Protein AF-0000000074742236 (afdb_homodimer)

pLDDT: mean 86.25, std 14.4, range [34.41, 98.0]

Foldseek 3Di:
DLQVVLVVCVQLVQADDSPDPVSVVPRDPCSQVCQFQLNLCCVVPVDVDSVVSLVCLLVQQKDFAPDTGNDRRDGATPVRSVRIDTDPPRPVSVVSVVVVVVVVVCVVVVD/DLQVVLVVCVQLVQADDSPDPVSVVPRDPCSQVCQFQLNLCCVVPVDVDSVVSLVCLLVQQKDFAPDTGNDRRDGATPVRSVRIDTDPPRPVSVVVVVVVVVVVVCVVVVD

Radius of gyration: 20.75 Å; Cα contacts (8 Å, |Δi|>4): 297; chains: 2; bounding box: 46×74×39 Å

Nearest PDB structures (foldseek):
  7mqa-assembly1_LZ  TM=8.721E-01  e=4.510E-12  Homo sapiens
  7mq9-assembly1_LZ  TM=8.484E-01  e=2.442E-11  Homo sapiens
  5wxm-assembly1_A  TM=9.320E-01  e=7.157E-10  Saccharomyces cerevisiae S288C
  7zag-assembly1_D  TM=8.770E-01  e=5.097E-07  Pyrococcus abyssi GE5
  6zce-assembly1_K  TM=7.317E-01  e=2.148E-06  Saccharomyces cerevisiae S288C

Secondary structure (DSSP, 8-state):
-HHHHHHHHHHTTS-S-TT-HHHHHT--THHHHHTBHHHHHHHTTS-SSHHHHHHHHHTT-EEETTEEE--TTPBPPHHHHTTEEEPTT-HHHHHHHHHHHHHHHHHHHH-/-HHHHHHHHHHTTS-S-TT-HHHHHT--THHHHHTBHHHHHHHTTS-SSHHHHHHHHHTT-EEETTEEE--TTPBPPHHHHTTEEEPTT-HHHHHHHHHHHHHHHHHHHH-

Structure (mmCIF, N/CA/C/O backbone):
data_AF-0000000074742236-model_v1
#
loop_
_entity.id
_entity.type
_entity.pdbx_description
1 polymer 'RNA-binding S4 domain-containing protein'
#
loop_
_atom_site.group_PDB
_atom_site.id
_atom_site.type_symbol
_atom_site.label_atom_id
_atom_site.label_alt_id
_atom_site.label_comp_id
_atom_site.label_asym_id
_atom_site.label_entity_id
_atom_site.label_seq_id
_atom_site.pdbx_PDB_ins_code
_atom_site.Cartn_x
_atom_site.Cartn_y
_atom_site.Cartn_z
_atom_site.occupancy
_atom_site.B_iso_or_equiv
_atom_site.auth_seq_id
_atom_site.auth_comp_id
_atom_site.auth_asym_id
_atom_site.auth_atom_id
_atom_site.pdbx_PDB_model_num
ATOM 1 N N . MET A 1 1 ? -24.188 -0.451 10.078 1 71.75 1 MET A N 1
ATOM 2 C CA . MET A 1 1 ? -23.016 -1.297 9.852 1 71.75 1 MET A CA 1
ATOM 3 C C . MET A 1 1 ? -22.234 -0.826 8.633 1 71.75 1 MET A C 1
ATOM 5 O O . MET A 1 1 ? -21.031 -0.611 8.711 1 71.75 1 MET A O 1
ATOM 9 N N . THR A 1 2 ? -23.047 -0.432 7.59 1 77.31 2 THR A N 1
ATOM 10 C CA . THR A 1 2 ? -22.438 0.122 6.383 1 77.31 2 THR A CA 1
ATOM 11 C C . THR A 1 2 ? -21.734 1.438 6.691 1 77.31 2 THR A C 1
ATOM 13 O O . THR A 1 2 ? -20.641 1.697 6.176 1 77.31 2 THR A O 1
ATOM 16 N N . GLU A 1 3 ? -22.297 2.086 7.652 1 83.25 3 GLU A N 1
ATOM 17 C CA . GLU A 1 3 ? -21.734 3.379 8.023 1 83.25 3 GLU A CA 1
ATOM 18 C C . GLU A 1 3 ? -20.375 3.209 8.695 1 83.25 3 GLU A C 1
ATOM 20 O O . GLU A 1 3 ? -19.469 4.016 8.484 1 83.25 3 GLU A O 1
ATOM 25 N N . VAL A 1 4 ? -20.297 2.217 9.453 1 82.12 4 VAL A N 1
ATOM 26 C CA . VAL A 1 4 ? -19.062 1.962 10.172 1 82.12 4 VAL A CA 1
ATOM 27 C C . VAL A 1 4 ? -17.953 1.612 9.188 1 82.12 4 VAL A C 1
ATOM 29 O O . VAL A 1 4 ? -16.812 2.076 9.328 1 82.12 4 VAL A O 1
ATOM 32 N N . LEU A 1 5 ? -18.375 0.935 8.234 1 82.88 5 LEU A N 1
ATOM 33 C CA . LEU A 1 5 ? -17.406 0.549 7.203 1 82.88 5 LEU A CA 1
ATOM 34 C C . LEU A 1 5 ? -16.969 1.761 6.391 1 82.88 5 LEU A C 1
ATOM 36 O O . LEU A 1 5 ? -15.781 1.927 6.113 1 82.88 5 LEU A O 1
ATOM 40 N N . LEU A 1 6 ? -17.891 2.516 6.117 1 86.19 6 LEU A N 1
ATOM 41 C CA . LEU A 1 6 ? -17.594 3.727 5.359 1 86.19 6 LEU A CA 1
ATOM 42 C C . LEU A 1 6 ? -16.688 4.66 6.164 1 86.19 6 LEU A C 1
ATOM 44 O O . LEU A 1 6 ? -15.773 5.277 5.609 1 86.19 6 LEU A O 1
ATOM 48 N N . ASP A 1 7 ? -16.938 4.711 7.406 1 89.12 7 ASP A N 1
ATOM 49 C CA . ASP A 1 7 ? -16.109 5.527 8.289 1 89.12 7 ASP A CA 1
ATOM 50 C C . ASP A 1 7 ? -14.672 5.012 8.312 1 89.12 7 ASP A C 1
ATOM 52 O O . ASP A 1 7 ? -13.727 5.801 8.32 1 89.12 7 ASP A O 1
ATOM 56 N N . LYS A 1 8 ? -14.625 3.785 8.32 1 89.38 8 LYS A N 1
ATOM 57 C CA . LYS A 1 8 ? -13.297 3.178 8.336 1 89.38 8 LYS A CA 1
ATOM 58 C C . LYS A 1 8 ? -12.539 3.475 7.043 1 89.38 8 LYS A C 1
ATOM 60 O O . LYS A 1 8 ? -11.375 3.875 7.074 1 89.38 8 LYS A O 1
ATOM 65 N N . LEU A 1 9 ? -13.195 3.312 5.949 1 90.12 9 LEU A N 1
ATOM 66 C CA . LEU A 1 9 ? -12.57 3.578 4.656 1 90.12 9 LEU A CA 1
ATOM 67 C C . LEU A 1 9 ? -12.188 5.047 4.527 1 90.12 9 LEU A C 1
ATOM 69 O O . LEU A 1 9 ? -11.141 5.375 3.967 1 90.12 9 LEU A O 1
ATOM 73 N N . TYR A 1 10 ? -13.023 5.824 5.07 1 92.94 10 TYR A N 1
ATOM 74 C CA . TYR A 1 10 ? -12.719 7.25 5.086 1 92.94 10 TYR A CA 1
ATOM 75 C C . TYR A 1 10 ? -11.484 7.539 5.934 1 92.94 10 TYR A C 1
ATOM 77 O O . TYR A 1 10 ? -10.602 8.289 5.516 1 92.94 10 TYR A O 1
ATOM 85 N N . SER A 1 11 ? -11.398 6.941 7.043 1 93.56 11 SER A N 1
ATOM 86 C CA . SER A 1 11 ? -10.266 7.148 7.945 1 93.56 11 SER A CA 1
ATOM 87 C C . SER A 1 11 ? -8.961 6.668 7.316 1 93.56 11 SER A C 1
ATOM 89 O O . SER A 1 11 ? -7.906 7.266 7.531 1 93.56 11 SER A O 1
ATOM 91 N N . LEU A 1 12 ? -9.109 5.688 6.5 1 93.75 12 LEU A N 1
ATOM 92 C CA . LEU A 1 12 ? -7.945 5.125 5.828 1 93.75 12 LEU A CA 1
ATOM 93 C C . LEU A 1 12 ? -7.559 5.965 4.617 1 93.75 12 LEU A C 1
ATOM 95 O O . LEU A 1 12 ? -6.492 5.758 4.027 1 93.75 12 LEU A O 1
ATOM 99 N N . GLY A 1 13 ? -8.453 6.879 4.27 1 93.25 13 GLY A N 1
ATOM 100 C CA . GLY A 1 13 ? -8.164 7.777 3.164 1 93.25 13 GLY A CA 1
ATOM 101 C C . GLY A 1 13 ? -8.484 7.18 1.808 1 93.25 13 GLY A C 1
ATOM 102 O O . GLY A 1 13 ? -7.973 7.637 0.784 1 93.25 13 GLY A O 1
ATOM 103 N N . LEU A 1 14 ? -9.289 6.195 1.776 1 92.06 14 LEU A N 1
ATOM 104 C CA . LEU A 1 14 ? -9.531 5.457 0.542 1 92.06 14 LEU A CA 1
ATOM 105 C C . LEU A 1 14 ? -10.75 6.016 -0.193 1 92.06 14 LEU A C 1
ATOM 107 O O . LEU A 1 14 ? -10.922 5.766 -1.388 1 92.06 14 LEU A O 1
ATOM 111 N N . ILE A 1 15 ? -11.555 6.648 0.572 1 90.88 15 ILE A N 1
ATOM 112 C CA . ILE A 1 15 ? -12.695 7.305 -0.058 1 90.88 15 ILE A CA 1
ATOM 113 C C . ILE A 1 15 ? -12.758 8.766 0.384 1 90.88 15 ILE A C 1
ATOM 115 O O . ILE A 1 15 ? -12.219 9.125 1.433 1 90.88 15 ILE A O 1
ATOM 119 N N . ARG A 1 16 ? -13.367 9.562 -0.396 1 89.44 16 ARG A N 1
ATOM 120 C CA . ARG A 1 16 ? -13.352 11 -0.157 1 89.44 16 ARG A CA 1
ATOM 121 C C . ARG A 1 16 ? -14.555 11.43 0.685 1 89.44 16 ARG A C 1
ATOM 123 O O . ARG A 1 16 ? -14.508 12.453 1.371 1 89.44 16 ARG A O 1
ATOM 130 N N . ASP A 1 17 ? -15.594 10.617 0.488 1 87.44 17 ASP A N 1
ATOM 131 C CA . ASP A 1 17 ? -16.812 10.977 1.217 1 87.44 17 ASP A CA 1
ATOM 132 C C . ASP A 1 17 ? -17.453 9.742 1.83 1 87.44 17 ASP A C 1
ATOM 134 O O . ASP A 1 17 ? -17.516 8.688 1.195 1 87.44 17 ASP A O 1
ATOM 138 N N . LYS A 1 18 ? -18.016 9.93 2.963 1 82.88 18 LYS A N 1
ATOM 139 C CA . LYS A 1 18 ? -18.578 8.82 3.723 1 82.88 18 LYS A CA 1
ATOM 140 C C . LYS A 1 18 ? -19.984 8.469 3.217 1 82.88 18 LYS A C 1
ATOM 142 O O . LYS A 1 18 ? -20.578 7.484 3.654 1 82.88 18 LYS A O 1
ATOM 147 N N . GLN A 1 19 ? -20.453 9.211 2.334 1 78.75 19 GLN A N 1
ATOM 148 C CA . GLN A 1 19 ? -21.859 9.039 1.958 1 78.75 19 GLN A CA 1
ATOM 149 C C . GLN A 1 19 ? -21.984 8.25 0.656 1 78.75 19 GLN A C 1
ATOM 151 O O . GLN A 1 19 ? -23.047 7.719 0.345 1 78.75 19 GLN A O 1
ATOM 156 N N . SER A 1 20 ? -20.922 8.062 0.028 1 76.19 20 SER A N 1
ATOM 157 C CA . SER A 1 20 ? -21.047 7.434 -1.283 1 76.19 20 SER A CA 1
ATOM 158 C C . SER A 1 20 ? -20.562 5.992 -1.261 1 76.19 20 SER A C 1
ATOM 160 O O . SER A 1 20 ? -19.359 5.742 -1.189 1 76.19 20 SER A O 1
ATOM 162 N N . LEU A 1 21 ? -21.5 5.133 -1.282 1 77.94 21 LEU A N 1
ATOM 163 C CA . LEU A 1 21 ? -21.188 3.715 -1.401 1 77.94 21 LEU A CA 1
ATOM 164 C C . LEU A 1 21 ? -20.516 3.418 -2.74 1 77.94 21 LEU A C 1
ATOM 166 O O . LEU A 1 21 ? -19.672 2.52 -2.836 1 77.94 21 LEU A O 1
ATOM 170 N N . GLU A 1 22 ? -20.953 4.258 -3.684 1 81.69 22 GLU A N 1
ATOM 171 C CA . GLU A 1 22 ? -20.375 4.094 -5.02 1 81.69 22 GLU A CA 1
ATO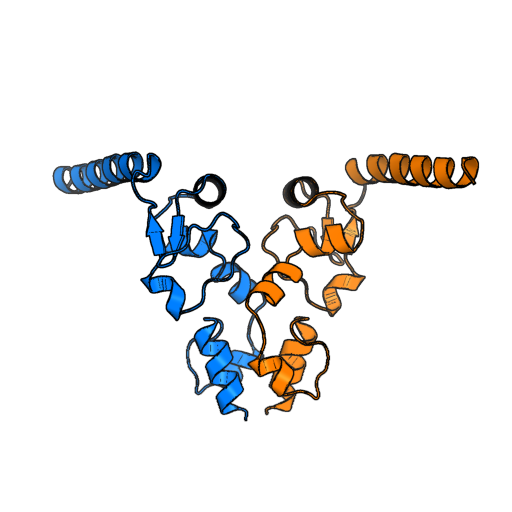M 172 C C . GLU A 1 22 ? -18.875 4.273 -4.996 1 81.69 22 GLU A C 1
ATOM 174 O O . GLU A 1 22 ? -18.141 3.553 -5.684 1 81.69 22 GLU A O 1
ATOM 179 N N . ALA A 1 23 ? -18.484 5.137 -4.258 1 81.25 23 ALA A N 1
ATOM 180 C CA . ALA A 1 23 ? -17.047 5.41 -4.16 1 81.25 23 ALA A CA 1
ATOM 181 C C . ALA A 1 23 ? -16.297 4.199 -3.611 1 81.25 23 ALA A C 1
ATOM 183 O O . ALA A 1 23 ? -15.164 3.936 -4.008 1 81.25 23 ALA A O 1
ATOM 184 N N . CYS A 1 24 ? -16.922 3.494 -2.797 1 81.88 24 CYS A N 1
ATOM 185 C CA . CYS A 1 24 ? -16.297 2.328 -2.195 1 81.88 24 CYS A CA 1
ATOM 186 C C . CYS A 1 24 ? -16.219 1.172 -3.186 1 81.88 24 CYS A C 1
ATOM 188 O O . CYS A 1 24 ? -15.234 0.439 -3.227 1 81.88 24 CYS A O 1
ATOM 190 N N . VAL A 1 25 ? -17.234 1.129 -3.988 1 82.06 25 VAL A N 1
ATOM 191 C CA . VAL A 1 25 ? -17.297 0.037 -4.953 1 82.06 25 VAL A CA 1
ATOM 192 C C . VAL A 1 25 ? -16.266 0.259 -6.062 1 82.06 25 VAL A C 1
ATOM 194 O O . VAL A 1 25 ? -15.68 -0.697 -6.57 1 82.06 25 VAL A O 1
ATOM 197 N N . GLU A 1 26 ? -16.031 1.443 -6.32 1 87.88 26 GLU A N 1
ATOM 198 C CA . GLU A 1 26 ? -15.148 1.774 -7.441 1 87.88 26 GLU A CA 1
ATOM 199 C C . GLU A 1 26 ? -13.727 2.059 -6.969 1 87.88 26 GLU A C 1
ATOM 201 O O . GLU A 1 26 ? -12.914 2.607 -7.715 1 87.88 26 GLU A O 1
ATOM 206 N N . LEU A 1 27 ? -13.477 1.653 -5.863 1 87.56 27 LEU A N 1
ATOM 207 C CA . LEU A 1 27 ? -12.172 1.911 -5.27 1 87.56 27 LEU A CA 1
ATOM 208 C C . LEU A 1 27 ? -11.07 1.212 -6.059 1 87.56 27 LEU A C 1
ATOM 210 O O . LEU A 1 27 ? -11.008 -0.019 -6.09 1 87.56 27 LEU A O 1
ATOM 214 N N . PRO A 1 28 ? -10.273 2.004 -6.773 1 89.56 28 PRO A N 1
ATOM 215 C CA . PRO A 1 28 ? -9.18 1.383 -7.523 1 89.56 28 PRO A CA 1
ATOM 216 C C . PRO A 1 28 ? -8 0.996 -6.633 1 89.56 28 PRO A C 1
ATOM 218 O O . PRO A 1 28 ? -7.77 1.631 -5.602 1 89.56 28 PRO A O 1
ATOM 221 N N . THR A 1 29 ? -7.262 0.012 -6.992 1 89.69 29 THR A N 1
ATOM 222 C CA . THR A 1 29 ? -6.105 -0.452 -6.238 1 89.69 29 THR A CA 1
ATOM 223 C C . THR A 1 29 ? -5.066 0.659 -6.105 1 89.69 29 THR A C 1
ATOM 225 O O . THR A 1 29 ? -4.32 0.702 -5.125 1 89.69 29 THR A O 1
ATOM 228 N N . SER A 1 30 ? -5.09 1.602 -6.98 1 91.62 30 SER A N 1
ATOM 229 C CA . SER A 1 30 ? -4.121 2.693 -6.969 1 91.62 30 SER A CA 1
ATOM 230 C C . SER A 1 30 ? -4.352 3.625 -5.785 1 91.62 30 SER A C 1
ATOM 232 O O . SER A 1 30 ? -3.443 4.352 -5.375 1 91.62 30 SER A O 1
ATOM 234 N N . SER A 1 31 ? -5.562 3.635 -5.301 1 92.19 31 SER A N 1
ATOM 235 C CA . SER A 1 31 ? -5.855 4.461 -4.137 1 92.19 31 SER A CA 1
ATOM 236 C C . SER A 1 31 ? -4.98 4.078 -2.951 1 92.19 31 SER A C 1
ATOM 238 O O . SER A 1 31 ? -4.562 4.941 -2.174 1 92.19 31 SER A O 1
ATOM 240 N N . PHE A 1 32 ? -4.574 2.838 -2.861 1 92.31 32 PHE A N 1
ATOM 241 C CA . PHE A 1 32 ? -3.723 2.363 -1.777 1 92.31 32 PHE A CA 1
ATOM 242 C C . PHE A 1 32 ? -2.297 2.871 -1.949 1 92.31 32 PHE A C 1
ATOM 244 O O . PHE A 1 32 ? -1.646 3.252 -0.974 1 92.31 32 PHE A O 1
ATOM 251 N N . CYS A 1 33 ? -1.898 2.924 -3.186 1 93.88 33 CYS A N 1
ATOM 252 C CA . CYS A 1 33 ? -0.56 3.424 -3.479 1 93.88 33 CYS A CA 1
ATOM 253 C C . CYS A 1 33 ? -0.424 4.887 -3.082 1 93.88 33 CYS A C 1
ATOM 255 O O . CYS A 1 33 ? 0.606 5.297 -2.543 1 93.88 33 CYS A O 1
ATOM 257 N N . ARG A 1 34 ? -1.505 5.59 -3.188 1 94.94 34 ARG A N 1
ATOM 258 C CA . ARG A 1 34 ? -1.483 7.031 -2.959 1 94.94 34 ARG A CA 1
ATOM 259 C C . ARG A 1 34 ? -1.411 7.348 -1.47 1 94.94 34 ARG A C 1
ATOM 261 O O . ARG A 1 34 ? -1.076 8.469 -1.084 1 94.94 34 ARG A O 1
ATOM 268 N N . ARG A 1 35 ? -1.669 6.305 -0.721 1 96.31 35 ARG A N 1
ATOM 269 C CA . ARG A 1 35 ? -1.689 6.543 0.719 1 96.31 35 ARG A CA 1
ATOM 270 C C . ARG A 1 35 ? -0.445 5.969 1.387 1 96.31 35 ARG A C 1
ATOM 272 O O . ARG A 1 35 ? -0.316 6.008 2.611 1 96.31 35 ARG A O 1
ATOM 279 N N . ARG A 1 36 ? 0.45 5.48 0.643 1 96.38 36 ARG A N 1
ATOM 280 C CA . ARG A 1 36 ? 1.729 5.062 1.21 1 96.38 36 ARG A CA 1
ATOM 281 C C . ARG A 1 36 ? 2.543 6.27 1.67 1 96.38 36 ARG A C 1
ATOM 283 O O . ARG A 1 36 ? 2.521 7.32 1.027 1 96.38 36 ARG A O 1
ATOM 290 N N . LEU A 1 37 ? 3.381 6.035 2.572 1 97.88 37 LEU A N 1
ATOM 291 C CA . LEU A 1 37 ? 4.09 7.129 3.225 1 97.88 37 LEU A CA 1
ATOM 292 C C . LEU A 1 37 ? 4.984 7.863 2.234 1 97.88 37 LEU A C 1
ATOM 294 O O . LEU A 1 37 ? 4.969 9.094 2.17 1 97.88 37 LEU A O 1
ATOM 298 N N . PRO A 1 38 ? 5.734 7.184 1.379 1 97.19 38 PRO A N 1
ATOM 299 C CA . PRO A 1 38 ? 6.578 7.93 0.444 1 97.19 38 PRO A CA 1
ATOM 300 C C . PRO A 1 38 ? 5.77 8.812 -0.503 1 97.19 38 PRO A C 1
ATOM 302 O O . PRO A 1 38 ? 6.176 9.945 -0.794 1 97.19 38 PRO A O 1
ATOM 305 N N . VAL A 1 39 ? 4.68 8.352 -0.903 1 97.25 39 VAL A N 1
ATOM 306 C CA . VAL A 1 39 ? 3.826 9.102 -1.818 1 97.25 39 VAL A CA 1
ATOM 307 C C . VAL A 1 39 ? 3.248 10.32 -1.103 1 97.25 39 VAL A C 1
ATOM 309 O O . VAL A 1 39 ? 3.244 11.43 -1.65 1 97.25 39 VAL A O 1
ATOM 312 N N . VAL A 1 40 ? 2.832 10.117 0.089 1 97.88 40 VAL A N 1
ATOM 313 C CA . VAL A 1 40 ? 2.268 11.203 0.883 1 97.88 40 VAL A CA 1
ATOM 314 C C . VAL A 1 40 ? 3.336 12.266 1.137 1 97.88 40 VAL A C 1
ATOM 316 O O . VAL A 1 40 ? 3.055 13.461 1.074 1 97.88 40 VAL A O 1
ATOM 319 N N . LEU A 1 41 ? 4.555 11.836 1.387 1 97.62 41 LEU A N 1
ATOM 320 C CA . LEU A 1 41 ? 5.648 12.773 1.616 1 97.62 41 LEU A CA 1
ATOM 321 C C . LEU A 1 41 ? 5.875 13.656 0.391 1 97.62 41 LEU A C 1
ATOM 323 O O . LEU A 1 41 ? 6.074 14.867 0.518 1 97.62 41 LEU A O 1
ATOM 327 N N . VAL A 1 42 ? 5.848 13.055 -0.728 1 96.88 42 VAL A N 1
ATOM 328 C CA . VAL A 1 42 ? 6.055 13.812 -1.961 1 96.88 42 VAL A CA 1
ATOM 329 C C . VAL A 1 42 ? 4.887 14.773 -2.182 1 96.88 42 VAL A C 1
ATOM 331 O O . VAL A 1 42 ? 5.094 15.938 -2.51 1 96.88 42 VAL A O 1
ATOM 334 N N . ARG A 1 43 ? 3.729 14.227 -1.927 1 96.75 43 ARG A N 1
ATOM 335 C CA . ARG A 1 43 ? 2.533 15.047 -2.109 1 96.75 43 ARG A CA 1
ATOM 336 C C . ARG A 1 43 ? 2.539 16.25 -1.166 1 96.75 43 ARG A C 1
ATOM 338 O O . ARG A 1 43 ? 2.096 17.328 -1.535 1 96.75 43 ARG A O 1
ATOM 345 N N . MET A 1 44 ? 3.076 16.078 -0.01 1 95.69 44 MET A N 1
ATOM 346 C CA . MET A 1 44 ? 3.121 17.125 1.006 1 95.69 44 MET A CA 1
ATOM 347 C C . MET A 1 44 ? 4.375 17.984 0.847 1 95.69 44 MET A C 1
ATOM 349 O O . MET A 1 44 ? 4.652 18.844 1.684 1 95.69 44 MET A O 1
ATOM 353 N N . LYS A 1 45 ? 5.316 17.625 -0.085 1 93.31 45 LYS A N 1
ATOM 354 C CA . LYS A 1 45 ? 6.496 18.406 -0.478 1 93.31 45 LYS A CA 1
ATOM 355 C C . LYS A 1 45 ? 7.609 18.266 0.559 1 93.31 45 LYS A C 1
ATOM 357 O O . LYS A 1 45 ? 8.406 19.188 0.747 1 93.31 45 LYS A O 1
ATOM 362 N N . PHE A 1 46 ? 7.469 17.219 1.278 1 93.75 46 PHE A N 1
ATOM 363 C CA . PHE A 1 46 ? 8.602 16.891 2.133 1 93.75 46 PHE A CA 1
ATOM 364 C C . PHE A 1 46 ? 9.82 16.5 1.296 1 93.75 46 PHE A C 1
ATOM 366 O O . PHE A 1 46 ? 10.953 16.766 1.686 1 93.75 46 PHE A O 1
ATOM 373 N N . CYS A 1 47 ? 9.477 15.812 0.214 1 93.88 47 CYS A N 1
ATOM 374 C CA . CYS A 1 47 ? 10.492 15.297 -0.7 1 93.88 47 CYS A CA 1
ATOM 375 C C . CYS A 1 47 ? 10.109 15.57 -2.148 1 93.88 47 CYS A C 1
ATOM 377 O O . CYS A 1 47 ? 8.93 15.711 -2.473 1 93.88 47 CYS A O 1
ATOM 379 N N . GLU A 1 48 ? 11.195 15.547 -3.016 1 92.94 48 GLU A N 1
ATOM 380 C CA . GLU A 1 48 ? 10.945 15.828 -4.426 1 92.94 48 GLU A CA 1
ATOM 381 C C . GLU A 1 48 ? 10.641 14.555 -5.199 1 92.94 48 GLU A C 1
ATOM 383 O O . GLU A 1 48 ? 9.867 14.57 -6.164 1 92.94 48 GLU A O 1
ATOM 388 N N . THR A 1 49 ? 11.281 13.43 -4.723 1 94.62 49 THR A N 1
ATOM 389 C CA . THR A 1 49 ? 11.086 12.18 -5.445 1 94.62 49 THR A CA 1
ATOM 390 C C . THR A 1 49 ? 10.758 11.047 -4.477 1 94.62 49 THR A C 1
ATOM 392 O O . THR A 1 49 ? 11.062 11.133 -3.285 1 94.62 49 THR A O 1
ATOM 395 N N . LEU A 1 50 ? 10.195 10.039 -5.016 1 93.94 50 LEU A N 1
ATOM 396 C CA . LEU A 1 50 ? 9.883 8.859 -4.223 1 93.94 50 LEU A CA 1
ATOM 397 C C . LEU A 1 50 ? 11.156 8.219 -3.676 1 93.94 50 LEU A C 1
ATOM 399 O O . LEU A 1 50 ? 11.188 7.754 -2.535 1 93.94 50 LEU A O 1
ATOM 403 N N . ASP A 1 51 ? 12.125 8.258 -4.496 1 91.94 51 ASP A N 1
ATOM 404 C CA . ASP A 1 51 ? 13.391 7.645 -4.086 1 91.94 51 ASP A CA 1
ATOM 405 C C . ASP A 1 51 ? 13.969 8.359 -2.865 1 91.94 51 ASP A C 1
ATOM 407 O O . ASP A 1 51 ? 14.422 7.711 -1.917 1 91.94 51 ASP A O 1
ATOM 411 N N . ASN A 1 52 ? 13.93 9.625 -2.877 1 94 52 ASN A N 1
ATOM 412 C CA . ASN A 1 52 ? 14.383 10.398 -1.726 1 94 52 ASN A CA 1
ATOM 413 C C . ASN A 1 52 ? 13.547 10.102 -0.486 1 94 52 ASN A C 1
ATOM 415 O O . ASN A 1 52 ? 14.086 9.898 0.603 1 94 52 ASN A O 1
ATOM 419 N N . ALA A 1 53 ? 12.305 10.031 -0.748 1 96.5 53 ALA A N 1
ATOM 420 C CA . ALA A 1 53 ? 11.391 9.773 0.364 1 96.5 53 ALA A CA 1
ATOM 421 C C . ALA A 1 53 ? 11.695 8.43 1.022 1 96.5 53 ALA A C 1
ATOM 423 O O . ALA A 1 53 ? 11.797 8.344 2.248 1 96.5 53 ALA A O 1
ATOM 424 N N . ILE A 1 54 ? 11.859 7.465 0.234 1 94.56 54 ILE A N 1
ATOM 425 C CA . ILE A 1 54 ? 12.133 6.121 0.732 1 94.56 54 ILE A CA 1
ATOM 426 C C . ILE A 1 54 ? 13.453 6.113 1.496 1 94.56 54 ILE A C 1
ATOM 428 O O . ILE A 1 54 ? 13.539 5.551 2.592 1 94.56 54 ILE A O 1
ATOM 432 N N . THR A 1 55 ? 14.398 6.789 0.972 1 94.31 55 THR A N 1
ATOM 433 C CA . THR A 1 55 ? 15.703 6.871 1.618 1 94.31 55 THR A CA 1
ATOM 434 C C . THR A 1 55 ? 15.586 7.539 2.986 1 94.31 55 THR A C 1
ATOM 436 O O . THR A 1 55 ? 16.078 7.008 3.984 1 94.31 55 THR A O 1
ATOM 439 N N . TYR A 1 56 ? 14.891 8.641 3.031 1 96.06 56 TYR A N 1
ATOM 440 C CA . TYR A 1 56 ? 14.75 9.391 4.273 1 96.06 56 TYR A CA 1
ATOM 441 C C . TYR A 1 56 ? 13.984 8.586 5.316 1 96.06 56 TYR A C 1
ATOM 443 O O . TYR A 1 56 ? 14.328 8.602 6.496 1 96.06 56 TYR A O 1
ATOM 451 N N . ILE A 1 57 ? 13.008 7.887 4.883 1 96.94 57 ILE A N 1
ATOM 452 C CA . ILE A 1 57 ? 12.234 7.055 5.797 1 96.94 57 ILE A CA 1
ATOM 453 C C . ILE A 1 57 ? 13.133 5.977 6.402 1 96.94 57 ILE A C 1
ATOM 455 O O . ILE A 1 57 ? 13.188 5.82 7.625 1 96.94 57 ILE A O 1
ATOM 459 N N . LYS A 1 58 ? 13.828 5.332 5.59 1 95.12 58 LYS A N 1
ATOM 460 C CA . LYS A 1 58 ? 14.68 4.23 6.035 1 95.12 58 LYS A CA 1
ATOM 461 C C . LYS A 1 58 ? 15.766 4.727 6.98 1 95.12 58 LYS A C 1
ATOM 463 O O . LYS A 1 58 ? 16.172 4.016 7.902 1 95.12 58 LYS A O 1
ATOM 468 N N . GLN A 1 59 ? 16.156 5.875 6.77 1 95.25 59 GLN A N 1
ATOM 469 C CA . GLN A 1 59 ? 17.219 6.457 7.578 1 95.25 59 GLN A CA 1
ATOM 470 C C . GLN A 1 59 ? 16.688 7.004 8.891 1 95.25 59 GLN A C 1
ATOM 472 O O . GLN A 1 59 ? 17.453 7.48 9.734 1 95.25 59 GLN A O 1
ATOM 477 N N . GLY A 1 60 ? 15.445 7.035 9.047 1 96.19 60 GLY A N 1
ATOM 478 C CA . GLY A 1 60 ? 14.852 7.5 10.289 1 96.19 60 GLY A CA 1
ATOM 479 C C . GLY A 1 60 ? 14.719 9.008 10.359 1 96.19 60 GLY A C 1
ATOM 480 O O . GLY A 1 60 ? 14.961 9.617 11.406 1 96.19 60 GLY A O 1
ATOM 481 N N . GLU A 1 61 ? 14.391 9.617 9.328 1 97.19 61 GLU A N 1
ATOM 482 C CA . GLU A 1 61 ? 14.289 11.07 9.258 1 97.19 61 GLU A CA 1
ATOM 483 C C . GLU A 1 61 ? 12.836 11.531 9.367 1 97.19 61 GLU A C 1
ATOM 485 O O . GLU A 1 61 ? 12.57 12.727 9.453 1 97.19 61 GLU A O 1
ATOM 490 N N . ILE A 1 62 ? 11.891 10.602 9.438 1 97.75 62 ILE A N 1
ATOM 491 C CA . ILE A 1 62 ? 10.469 10.953 9.406 1 97.75 62 ILE A CA 1
ATOM 492 C C . ILE A 1 62 ? 9.797 10.492 10.703 1 97.75 62 ILE A C 1
ATOM 494 O O . ILE A 1 62 ? 10.062 9.391 11.188 1 97.75 62 ILE A O 1
ATOM 498 N N . ARG A 1 63 ? 8.93 11.344 11.203 1 98 63 ARG A N 1
ATOM 499 C CA . ARG A 1 63 ? 8.117 11.039 12.375 1 98 63 ARG A CA 1
ATOM 500 C C . ARG A 1 63 ? 6.637 11.203 12.07 1 98 63 ARG A C 1
ATOM 502 O O . ARG A 1 63 ? 6.25 12.055 11.273 1 98 63 ARG A O 1
ATOM 509 N N . ILE A 1 64 ? 5.871 10.391 12.711 1 97.81 64 ILE A N 1
ATOM 510 C CA . ILE A 1 64 ? 4.426 10.578 12.773 1 97.81 64 ILE A CA 1
ATOM 511 C C . ILE A 1 64 ? 3.979 10.664 14.227 1 97.81 64 ILE A C 1
ATOM 513 O O . ILE A 1 64 ? 3.949 9.656 14.938 1 97.81 64 ILE A O 1
ATOM 517 N N . GLY A 1 65 ? 3.627 11.836 14.562 1 95.75 65 GLY A N 1
ATOM 518 C CA . GLY A 1 65 ? 3.445 12.055 15.984 1 95.75 65 GLY A CA 1
ATOM 519 C C . GLY A 1 65 ? 4.699 11.781 16.797 1 95.75 65 GLY A C 1
ATOM 520 O O . GLY A 1 65 ? 5.766 12.32 16.5 1 95.75 65 GLY A O 1
ATOM 521 N N . PRO A 1 66 ? 4.672 10.961 17.797 1 95.06 66 PRO A N 1
ATOM 522 C CA . PRO A 1 66 ? 5.832 10.688 18.656 1 95.06 66 PRO A CA 1
ATOM 523 C C . PRO A 1 66 ? 6.723 9.578 18.109 1 95.06 66 PRO A C 1
ATOM 525 O O . PRO A 1 66 ? 7.812 9.344 18.625 1 95.06 66 PRO A O 1
ATOM 528 N N . ASP A 1 67 ? 6.293 8.992 17.016 1 95.75 67 ASP A N 1
ATOM 529 C CA . ASP A 1 67 ? 6.977 7.781 16.562 1 95.75 67 ASP A CA 1
ATOM 530 C C . ASP A 1 67 ? 7.875 8.062 15.367 1 95.75 67 ASP A C 1
ATOM 532 O O . ASP A 1 67 ? 7.457 8.727 14.414 1 95.75 67 ASP A O 1
ATOM 536 N N . LEU A 1 68 ? 9.062 7.488 15.461 1 96.88 68 LEU A N 1
ATOM 537 C CA . LEU A 1 68 ? 9.93 7.43 14.281 1 96.88 68 LEU A CA 1
ATOM 538 C C . LEU A 1 68 ? 9.5 6.309 13.344 1 96.88 68 LEU A C 1
ATOM 540 O O . LEU A 1 68 ? 9.188 5.203 13.789 1 96.88 68 LEU A O 1
ATOM 544 N N . VAL A 1 69 ? 9.414 6.656 12.094 1 96.81 69 VAL A N 1
ATOM 545 C CA . VAL A 1 69 ? 8.945 5.664 11.133 1 96.81 69 VAL A CA 1
ATOM 546 C C . VAL A 1 69 ? 10.062 5.324 10.148 1 96.81 69 VAL A C 1
ATOM 548 O O . VAL A 1 69 ? 10.648 6.219 9.539 1 96.81 69 VAL A O 1
ATOM 551 N N . THR A 1 70 ? 10.305 4.016 9.945 1 96.44 70 THR A N 1
ATOM 552 C CA . THR A 1 70 ? 11.391 3.6 9.07 1 96.44 70 THR A CA 1
ATOM 553 C C . THR A 1 70 ? 10.883 2.645 7.992 1 96.44 70 THR A C 1
ATOM 555 O O . THR A 1 70 ? 11.664 2.127 7.191 1 96.44 70 THR A O 1
ATOM 558 N N . ASN A 1 71 ? 9.57 2.488 7.938 1 94.19 71 ASN A N 1
ATOM 559 C CA . ASN A 1 71 ? 8.984 1.574 6.961 1 94.19 71 ASN A CA 1
ATOM 560 C C . ASN A 1 71 ? 8.227 2.328 5.875 1 94.19 71 ASN A C 1
ATOM 562 O O . ASN A 1 71 ? 7.145 2.863 6.121 1 94.19 71 ASN A O 1
ATOM 566 N N . PRO A 1 72 ? 8.727 2.227 4.691 1 94.94 72 PRO A N 1
ATOM 567 C CA . PRO A 1 72 ? 8.086 2.977 3.605 1 94.94 72 PRO A CA 1
ATOM 568 C C . PRO A 1 72 ? 6.738 2.391 3.197 1 94.94 72 PRO A C 1
ATOM 570 O O . PRO A 1 72 ? 5.961 3.051 2.506 1 94.94 72 PRO A O 1
ATOM 573 N N . ALA A 1 73 ? 6.465 1.194 3.586 1 94.25 73 ALA A N 1
ATOM 574 C CA . ALA A 1 73 ? 5.223 0.542 3.186 1 94.25 73 ALA A CA 1
ATOM 575 C C . ALA A 1 73 ? 4.051 1.017 4.043 1 94.25 73 ALA A C 1
ATOM 577 O O . ALA A 1 73 ? 2.902 0.641 3.801 1 94.25 73 ALA A O 1
ATOM 578 N N . LEU A 1 74 ? 4.312 1.876 4.941 1 95.75 74 LEU A N 1
ATOM 579 C CA . LEU A 1 74 ? 3.289 2.297 5.895 1 95.75 74 LEU A CA 1
ATOM 580 C C . LEU A 1 74 ? 2.145 3.008 5.18 1 95.75 74 LEU A C 1
ATOM 582 O O . LEU A 1 74 ? 2.375 3.877 4.336 1 95.75 74 LEU A O 1
ATOM 586 N N . HIS A 1 75 ? 0.962 2.576 5.527 1 96 75 HIS A N 1
ATOM 587 C CA . HIS A 1 75 ? -0.252 3.238 5.062 1 96 75 HIS A CA 1
ATOM 588 C C . HIS A 1 75 ? -0.591 4.441 5.938 1 96 75 HIS A C 1
ATOM 590 O O . HIS A 1 75 ? -0.804 4.301 7.145 1 96 75 HIS A O 1
ATOM 596 N N . VAL A 1 76 ? -0.726 5.57 5.375 1 97.31 76 VAL A N 1
ATOM 597 C CA . VAL A 1 76 ? -0.993 6.797 6.125 1 97.31 76 VAL A CA 1
ATOM 598 C C . VAL A 1 76 ? -2.498 7.035 6.203 1 97.31 76 VAL A C 1
ATOM 600 O O . VAL A 1 76 ? -3.146 7.289 5.184 1 97.31 76 VAL A O 1
ATOM 603 N N . THR A 1 77 ? -2.994 7.004 7.387 1 96.56 77 THR A N 1
ATOM 604 C CA . THR A 1 77 ? -4.402 7.332 7.586 1 96.56 77 THR A CA 1
ATOM 605 C C . THR A 1 77 ? -4.617 8.844 7.547 1 96.56 77 THR A C 1
ATOM 607 O O . THR A 1 77 ? -3.656 9.609 7.562 1 96.56 77 THR A O 1
ATOM 610 N N . ARG A 1 78 ? -5.879 9.211 7.504 1 96 78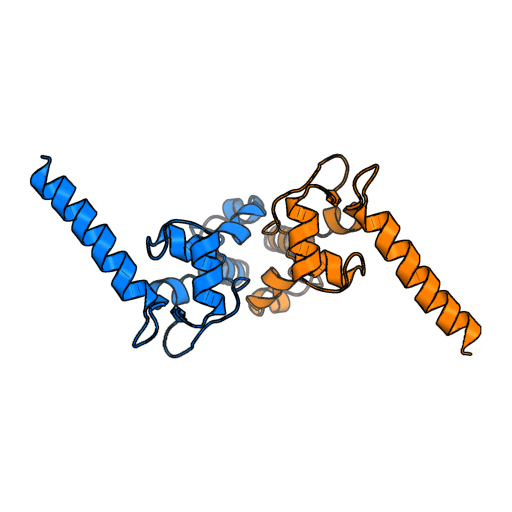 ARG A N 1
ATOM 611 C CA . ARG A 1 78 ? -6.188 10.641 7.496 1 96 78 ARG A CA 1
ATOM 612 C C . ARG A 1 78 ? -5.703 11.312 8.773 1 96 78 ARG A C 1
ATOM 614 O O . ARG A 1 78 ? -5.191 12.438 8.734 1 96 78 ARG A O 1
ATOM 621 N N . GLU A 1 79 ? -5.77 10.594 9.852 1 95.69 79 GLU A N 1
ATOM 622 C CA . GLU A 1 79 ? -5.355 11.141 11.141 1 95.69 79 GLU A CA 1
ATOM 623 C C . GLU A 1 79 ? -3.838 11.297 11.211 1 95.69 79 GLU A C 1
ATOM 625 O O . GLU A 1 79 ? -3.332 12.227 11.844 1 95.69 79 GLU A O 1
ATOM 630 N N . MET A 1 80 ? -3.193 10.477 10.602 1 96.88 80 MET A N 1
ATOM 631 C CA . MET A 1 80 ? -1.732 10.484 10.625 1 96.88 80 MET A CA 1
ATOM 632 C C . MET A 1 80 ? -1.177 11.625 9.789 1 96.88 80 MET A C 1
ATOM 634 O O . MET A 1 80 ? -0.09 12.141 10.062 1 96.88 80 MET A O 1
ATOM 638 N N . GLU A 1 81 ? -1.828 11.938 8.742 1 96.38 81 GLU A N 1
ATOM 639 C CA . GLU A 1 81 ? -1.312 12.836 7.711 1 96.38 81 GLU A CA 1
ATOM 640 C C . GLU A 1 81 ? -0.874 14.172 8.312 1 96.38 81 GLU A C 1
ATOM 642 O O . GLU A 1 81 ? 0.194 14.688 7.977 1 96.38 81 GLU A O 1
ATOM 647 N N . ASP A 1 82 ? -1.632 14.641 9.32 1 95.62 82 ASP A N 1
ATOM 648 C CA . ASP A 1 82 ? -1.348 15.961 9.891 1 95.62 82 ASP A CA 1
ATOM 649 C C . ASP A 1 82 ? -0.25 15.875 10.945 1 95.62 82 ASP A C 1
ATOM 651 O O . ASP A 1 82 ? 0.181 16.891 11.484 1 95.62 82 ASP A O 1
ATOM 655 N N . HIS A 1 83 ? 0.25 14.742 11.172 1 97.75 83 HIS A N 1
ATOM 656 C CA . HIS A 1 83 ? 1.222 14.562 12.242 1 97.75 83 HIS A CA 1
ATOM 657 C C . HIS A 1 83 ? 2.582 14.148 11.695 1 97.75 83 HIS A C 1
ATOM 659 O O . HIS A 1 83 ? 3.488 13.805 12.453 1 97.75 83 HIS A O 1
ATOM 665 N N . ILE A 1 84 ? 2.721 14.18 10.406 1 97.69 84 ILE A N 1
ATOM 666 C CA . ILE A 1 84 ? 3.994 13.844 9.781 1 97.69 84 ILE A CA 1
ATOM 667 C C . ILE A 1 84 ? 4.957 15.023 9.906 1 97.69 84 ILE A C 1
ATOM 669 O O . ILE A 1 84 ? 4.613 16.156 9.555 1 97.69 84 ILE A O 1
ATOM 673 N N . THR A 1 85 ? 6.102 14.703 10.438 1 96.75 85 THR A N 1
ATOM 674 C CA . THR A 1 85 ? 7.129 15.727 10.594 1 96.75 85 THR A CA 1
ATOM 675 C C . THR A 1 85 ? 8.516 15.141 10.336 1 96.75 85 THR A C 1
ATOM 677 O O . THR A 1 85 ? 8.68 13.922 10.25 1 96.75 85 THR A O 1
ATOM 680 N N . TRP A 1 86 ? 9.461 16.016 10.18 1 96.25 86 TRP A N 1
ATOM 681 C CA . TRP A 1 86 ? 10.859 15.617 10.172 1 96.25 86 TRP A CA 1
ATOM 682 C C . TRP A 1 86 ? 11.328 15.234 11.578 1 96.25 86 TRP A C 1
ATOM 684 O O . TRP A 1 86 ? 10.945 15.875 12.555 1 96.25 86 TRP A O 1
ATOM 694 N N . ALA A 1 87 ? 12.117 14.273 11.586 1 95.75 87 ALA A N 1
ATOM 695 C CA . ALA A 1 87 ? 12.727 13.922 12.867 1 95.75 87 ALA A CA 1
ATOM 696 C C . ALA A 1 87 ? 13.609 15.055 13.383 1 95.75 87 ALA A C 1
ATOM 698 O O . ALA A 1 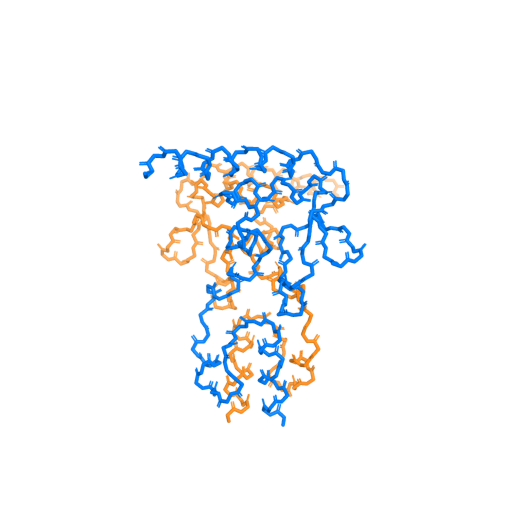87 ? 14.133 15.844 12.602 1 95.75 87 ALA A O 1
ATOM 699 N N . GLU A 1 88 ? 13.703 15.086 14.695 1 90.75 88 GLU A N 1
ATOM 700 C CA . GLU A 1 88 ? 14.578 16.109 15.281 1 90.75 88 GLU A CA 1
ATOM 701 C C . GLU A 1 88 ? 16.016 15.945 14.797 1 90.75 88 GLU A C 1
ATOM 703 O O . GLU A 1 88 ? 16.547 14.836 14.758 1 90.75 88 GLU A O 1
ATOM 708 N N . GLY A 1 89 ? 16.594 17.047 14.352 1 87.62 89 GLY A N 1
ATOM 709 C CA . GLY A 1 89 ? 17.969 17.031 13.906 1 87.62 89 GLY A CA 1
ATOM 710 C C . GLY A 1 89 ? 18.156 16.438 12.523 1 87.62 89 GLY A C 1
ATOM 711 O O . GLY A 1 89 ? 19.25 16.062 12.141 1 87.62 89 GLY A O 1
ATOM 712 N N . SER A 1 90 ? 17.125 16.344 11.898 1 84.25 90 SER A N 1
ATOM 713 C CA . SER A 1 90 ? 17.188 15.766 10.555 1 84.25 90 SER A CA 1
ATOM 714 C C . SER A 1 90 ? 18.156 16.547 9.664 1 84.25 90 SER A C 1
ATOM 716 O O . SER A 1 90 ? 18 17.75 9.477 1 84.25 90 SER A O 1
ATOM 718 N N . LYS A 1 91 ? 19.062 15.906 9.133 1 81.81 91 LYS A N 1
ATOM 719 C CA . LYS A 1 91 ? 20.047 16.516 8.227 1 81.81 91 LYS A CA 1
ATOM 720 C C . LYS A 1 91 ? 19.406 16.859 6.887 1 81.81 91 LYS A C 1
ATOM 722 O O . LYS A 1 91 ? 19.703 17.906 6.312 1 81.81 91 LYS A O 1
ATOM 727 N N . MET A 1 92 ? 18.562 16.078 6.473 1 79.94 92 MET A N 1
ATOM 728 C CA . MET A 1 92 ? 17.953 16.234 5.156 1 79.94 92 MET A CA 1
ATOM 729 C C . MET A 1 92 ? 16.984 17.422 5.141 1 79.94 92 MET A C 1
ATOM 731 O O . MET A 1 92 ? 16.938 18.172 4.168 1 79.94 92 MET A O 1
ATOM 735 N N . ARG A 1 93 ? 16.312 17.516 6.219 1 79.44 93 ARG A N 1
ATOM 736 C CA . ARG A 1 93 ? 15.414 18.656 6.297 1 79.44 93 ARG A CA 1
ATOM 737 C C . ARG A 1 93 ? 16.172 19.969 6.094 1 79.44 93 ARG A C 1
ATOM 739 O O . ARG A 1 93 ? 15.688 20.875 5.41 1 79.44 93 ARG A O 1
ATOM 746 N N . ARG A 1 94 ? 17.297 20.109 6.605 1 78.25 94 ARG A N 1
ATOM 747 C CA . ARG A 1 94 ? 18.109 21.312 6.512 1 78.25 94 ARG A CA 1
ATOM 748 C C . ARG A 1 94 ? 18.516 21.594 5.07 1 78.25 94 ARG A C 1
ATOM 750 O O . ARG A 1 94 ? 18.516 22.75 4.633 1 78.25 94 ARG A O 1
ATOM 757 N N . HIS A 1 95 ? 18.672 20.5 4.336 1 75.62 95 HIS A N 1
ATOM 758 C CA . HIS A 1 95 ? 19.094 20.625 2.945 1 75.62 95 HIS A CA 1
ATOM 759 C C . HIS A 1 95 ? 17.922 21.062 2.059 1 75.62 95 HIS A C 1
ATOM 761 O O . HIS A 1 95 ? 18.109 21.891 1.16 1 75.62 95 HIS A O 1
ATOM 767 N N . ILE A 1 96 ? 16.859 20.594 2.311 1 72.88 96 ILE A N 1
ATOM 768 C CA . ILE A 1 96 ? 15.695 20.891 1.481 1 72.88 96 ILE A CA 1
ATOM 769 C C . ILE A 1 96 ? 15.25 22.344 1.734 1 72.88 96 ILE A C 1
ATOM 771 O O . ILE A 1 96 ? 14.898 23.062 0.798 1 72.88 96 ILE A O 1
ATOM 775 N N . LYS A 1 97 ? 15.203 22.734 2.939 1 66.62 97 LYS A N 1
ATOM 776 C CA . LYS A 1 97 ? 14.867 24.109 3.277 1 66.62 97 LYS A CA 1
ATOM 777 C C . LYS A 1 97 ? 15.781 25.094 2.553 1 66.62 97 LYS A C 1
ATOM 779 O O . LYS A 1 97 ? 15.336 26.141 2.082 1 66.62 97 LYS A O 1
ATOM 784 N N . GLU A 1 98 ? 16.922 24.656 2.463 1 63.78 98 GLU A N 1
ATOM 785 C CA . GLU A 1 98 ? 17.875 25.531 1.793 1 63.78 98 GLU A CA 1
ATOM 786 C C . GLU A 1 98 ? 17.594 25.625 0.297 1 63.78 98 GLU A C 1
ATOM 788 O O . GLU A 1 98 ? 17.719 26.688 -0.299 1 63.78 98 GLU A O 1
ATOM 793 N N . PHE A 1 99 ? 17.125 24.594 -0.192 1 60.62 99 PHE A N 1
ATOM 794 C CA . PHE A 1 99 ? 16.844 24.594 -1.622 1 60.62 99 PHE A CA 1
ATOM 795 C C . PHE A 1 99 ? 15.5 25.266 -1.915 1 60.62 99 PHE A C 1
ATOM 797 O O . PHE A 1 99 ? 15.359 25.969 -2.924 1 60.62 99 PHE A O 1
ATOM 804 N N . SER A 1 100 ? 14.484 24.922 -1.2 1 62.5 100 SER A N 1
ATOM 805 C CA . SER A 1 100 ? 13.18 25.562 -1.348 1 62.5 100 SER A CA 1
ATOM 806 C C . SER A 1 100 ? 13.289 27.078 -1.122 1 62.5 100 SER A C 1
ATOM 808 O O . SER A 1 100 ? 12.672 27.859 -1.844 1 62.5 100 SER A O 1
ATOM 810 N N . ASN A 1 101 ? 14.062 27.422 -0.122 1 59.44 101 ASN A N 1
ATOM 811 C CA . ASN A 1 101 ? 14.305 28.828 0.098 1 59.44 101 ASN A CA 1
ATOM 812 C C . ASN A 1 101 ? 15.039 29.469 -1.084 1 59.44 101 ASN A C 1
ATOM 814 O O . ASN A 1 101 ? 14.75 30.609 -1.46 1 59.44 101 ASN A O 1
ATOM 818 N N . GLN A 1 102 ? 15.914 28.672 -1.598 1 55.38 102 GLN A N 1
ATOM 819 C CA . GLN A 1 102 ? 16.641 29.188 -2.748 1 55.38 102 GLN A CA 1
ATOM 820 C C . GLN A 1 102 ? 15.742 29.281 -3.975 1 55.38 102 GLN A C 1
ATOM 822 O O . GLN A 1 102 ? 15.828 30.25 -4.742 1 55.38 102 GLN A O 1
ATOM 827 N N . ALA A 1 103 ? 14.883 28.359 -4.078 1 55 103 ALA A N 1
ATOM 828 C CA . ALA A 1 103 ? 13.914 28.406 -5.172 1 55 103 ALA A CA 1
ATOM 829 C C . ALA A 1 103 ? 12.93 29.547 -4.984 1 55 103 ALA A C 1
ATOM 831 O O . ALA A 1 103 ? 12.586 30.25 -5.941 1 55 103 ALA A O 1
ATOM 832 N N . ASP A 1 104 ? 12.398 29.594 -3.76 1 54.69 104 ASP A N 1
ATOM 833 C CA . ASP A 1 104 ? 11.539 30.734 -3.441 1 54.69 104 ASP A CA 1
ATOM 834 C C . ASP A 1 104 ? 12.281 32.062 -3.633 1 54.69 104 ASP A C 1
ATOM 836 O O . ASP A 1 104 ? 11.688 33.062 -4.051 1 54.69 104 ASP A O 1
ATOM 840 N N . ASP A 1 105 ? 13.492 32 -3.262 1 52.69 105 ASP A N 1
ATOM 841 C CA . ASP A 1 105 ? 14.297 33.219 -3.449 1 52.69 105 ASP A CA 1
ATOM 842 C C . ASP A 1 105 ? 14.422 33.562 -4.93 1 52.69 105 ASP A C 1
ATOM 844 O O . ASP A 1 105 ? 14.391 34.719 -5.305 1 52.69 105 ASP A O 1
ATOM 848 N N . PHE A 1 106 ? 14.617 32.5 -5.598 1 50.38 106 PHE A N 1
ATOM 849 C CA . PHE A 1 106 ? 14.711 32.75 -7.031 1 50.38 106 PHE A CA 1
ATOM 850 C C . PHE A 1 106 ? 13.383 33.25 -7.582 1 50.38 106 PHE A C 1
ATOM 852 O O . PHE A 1 106 ? 13.344 34.125 -8.453 1 50.38 106 PHE A O 1
ATOM 859 N N . GLU A 1 107 ? 12.344 32.594 -7.156 1 51.69 107 GLU A N 1
ATOM 860 C CA . GLU A 1 107 ? 11.031 33.094 -7.547 1 51.69 107 GLU A CA 1
A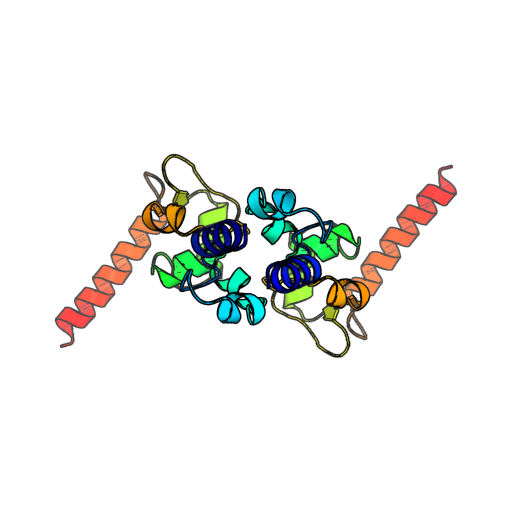TOM 861 C C . GLU A 1 107 ? 10.82 34.5 -7.062 1 51.69 107 GLU A C 1
ATOM 863 O O . GLU A 1 107 ? 10.188 35.312 -7.742 1 51.69 107 GLU A O 1
ATOM 868 N N . LEU A 1 108 ? 11.32 34.688 -5.938 1 52 108 LEU A N 1
ATOM 869 C CA . LEU A 1 108 ? 11.219 36.062 -5.441 1 52 108 LEU A CA 1
ATOM 870 C C . LEU A 1 108 ? 12.086 37 -6.266 1 52 108 LEU A C 1
ATOM 872 O O . LEU A 1 108 ? 11.711 38.156 -6.516 1 52 108 LEU A O 1
ATOM 876 N N . LEU A 1 109 ? 13.203 36.406 -6.578 1 50.28 109 LEU A N 1
ATOM 877 C CA . LEU A 1 109 ? 14.07 37.344 -7.312 1 50.28 109 LEU A CA 1
ATOM 878 C C . LEU A 1 109 ? 13.703 37.344 -8.789 1 50.28 109 LEU A C 1
ATOM 880 O O . LEU A 1 109 ? 14.102 38.281 -9.516 1 50.28 109 LEU A O 1
ATOM 884 N N . GLY A 1 110 ? 13.094 36.281 -9.25 1 46.41 110 GLY A N 1
ATOM 885 C CA . GLY A 1 110 ? 12.867 36.25 -10.688 1 46.41 110 GLY A CA 1
ATOM 886 C C . GLY A 1 110 ? 11.578 36.938 -11.102 1 46.41 110 GLY A C 1
ATOM 887 O O . GLY A 1 110 ? 11.273 37 -12.297 1 46.41 110 GLY A O 1
ATOM 888 N N . ASN A 1 111 ? 10.578 36.938 -10.258 1 34.59 111 ASN A N 1
ATOM 889 C CA . ASN A 1 111 ? 9.5 37.812 -10.719 1 34.59 111 ASN A CA 1
ATOM 890 C C . ASN A 1 111 ? 9.828 39.281 -10.5 1 34.59 111 ASN A C 1
ATOM 892 O O . ASN A 1 111 ? 10.406 39.656 -9.477 1 34.59 111 ASN A O 1
ATOM 896 N N . MET B 1 1 ? -26 -3.785 0.132 1 71.38 1 MET B N 1
ATOM 897 C CA . MET B 1 1 ? -24.984 -2.766 -0.1 1 71.38 1 MET B CA 1
ATOM 898 C C . MET B 1 1 ? -23.719 -3.068 0.698 1 71.38 1 MET B C 1
ATOM 900 O O . MET B 1 1 ? -22.625 -3.1 0.14 1 71.38 1 MET B O 1
ATOM 904 N N . THR B 1 2 ? -23.984 -3.559 1.965 1 77.06 2 THR B N 1
ATOM 905 C CA . THR B 1 2 ? -22.875 -3.98 2.814 1 77.06 2 THR B CA 1
ATOM 906 C C . THR B 1 2 ? -22.156 -5.184 2.207 1 77.06 2 THR B C 1
ATOM 908 O O . THR B 1 2 ? -20.922 -5.262 2.248 1 77.06 2 THR B O 1
ATOM 911 N N . GLU B 1 3 ? -22.938 -5.934 1.517 1 83.25 3 GLU B N 1
ATOM 912 C CA . GLU B 1 3 ? -22.375 -7.137 0.91 1 83.25 3 GLU B CA 1
ATOM 913 C C . GLU B 1 3 ? -21.422 -6.781 -0.232 1 83.25 3 GLU B C 1
ATOM 915 O O . GLU B 1 3 ? -20.406 -7.438 -0.416 1 83.25 3 GLU B O 1
ATOM 920 N N . VAL B 1 4 ? -21.812 -5.809 -0.928 1 81.88 4 VAL B N 1
ATOM 921 C CA . VAL B 1 4 ? -21 -5.391 -2.066 1 81.88 4 VAL B CA 1
ATOM 922 C C . VAL B 1 4 ? -19.656 -4.855 -1.577 1 81.88 4 VAL B C 1
ATOM 924 O O . VAL B 1 4 ? -18.609 -5.148 -2.164 1 81.88 4 VAL B O 1
ATOM 927 N N . LEU B 1 5 ? -19.766 -4.219 -0.51 1 82.75 5 LEU B N 1
ATOM 928 C CA . LEU B 1 5 ? -18.547 -3.668 0.073 1 82.75 5 LEU B CA 1
ATOM 929 C C . LEU B 1 5 ? -17.656 -4.781 0.61 1 82.75 5 LEU B C 1
ATOM 931 O O . LEU B 1 5 ? -16.438 -4.762 0.395 1 82.75 5 LEU B O 1
ATOM 935 N N . LEU B 1 6 ? -18.266 -5.66 1.194 1 86.12 6 LEU B N 1
ATOM 936 C CA . LEU B 1 6 ? -17.516 -6.789 1.736 1 86.12 6 LEU B CA 1
ATOM 937 C C . LEU B 1 6 ? -16.875 -7.605 0.619 1 86.12 6 LEU B C 1
ATOM 939 O O . LEU B 1 6 ? -15.742 -8.062 0.755 1 86.12 6 LEU B O 1
ATOM 943 N N . ASP B 1 7 ? -17.578 -7.727 -0.418 1 89.06 7 ASP B N 1
ATOM 944 C CA . ASP B 1 7 ? -17.047 -8.438 -1.578 1 89.06 7 ASP B CA 1
ATOM 945 C C . ASP B 1 7 ? -15.82 -7.715 -2.145 1 89.06 7 ASP B C 1
ATOM 947 O O . ASP B 1 7 ? -14.844 -8.359 -2.545 1 89.06 7 ASP B O 1
ATOM 951 N N . LYS B 1 8 ? -15.961 -6.496 -2.137 1 89.38 8 LYS B N 1
ATOM 952 C CA . LYS B 1 8 ? -14.852 -5.699 -2.648 1 89.38 8 LYS B CA 1
ATOM 953 C C . LYS B 1 8 ? -13.617 -5.844 -1.76 1 89.38 8 LYS B C 1
ATOM 955 O O . LYS B 1 8 ? -12.508 -6.07 -2.256 1 89.38 8 LYS B O 1
ATOM 960 N N . LEU B 1 9 ? -13.812 -5.754 -0.496 1 90.12 9 LEU B N 1
ATOM 961 C CA . LEU B 1 9 ? -12.703 -5.887 0.441 1 90.12 9 LEU B CA 1
ATOM 962 C C . LEU B 1 9 ? -12.094 -7.281 0.365 1 90.12 9 LEU B C 1
ATOM 964 O O . LEU B 1 9 ? -10.875 -7.438 0.465 1 90.12 9 LEU B O 1
ATOM 968 N N . TYR B 1 10 ? -12.945 -8.188 0.169 1 92.88 10 TYR B N 1
ATOM 969 C CA . TYR B 1 10 ? -12.477 -9.555 -0.006 1 92.88 10 TYR B CA 1
ATOM 970 C C . TYR B 1 10 ? -11.641 -9.688 -1.274 1 92.88 10 TYR B C 1
ATOM 972 O O . TYR B 1 10 ? -10.562 -10.289 -1.256 1 92.88 10 TYR B O 1
ATOM 980 N N . SER B 1 11 ? -12.07 -9.117 -2.316 1 93.69 11 SER B N 1
ATOM 981 C CA . SER B 1 11 ? -11.367 -9.18 -3.59 1 93.69 11 SER B CA 1
ATOM 982 C C . SER B 1 11 ? -10.008 -8.492 -3.504 1 93.69 11 SER B C 1
ATOM 984 O O . SER B 1 11 ? -9.039 -8.938 -4.129 1 93.69 11 SER B O 1
ATOM 986 N N . LEU B 1 12 ? -9.969 -7.523 -2.662 1 93.94 12 LEU B N 1
ATOM 987 C CA . LEU B 1 12 ? -8.734 -6.773 -2.479 1 93.94 12 LEU B CA 1
ATOM 988 C C . LEU B 1 12 ? -7.781 -7.516 -1.541 1 93.94 12 LEU B C 1
ATOM 990 O O . LEU B 1 12 ? -6.617 -7.137 -1.407 1 93.94 12 LEU B O 1
ATOM 994 N N . GLY B 1 13 ? -8.32 -8.539 -0.915 1 93.38 13 GLY B N 1
ATOM 995 C CA . GLY B 1 13 ? -7.496 -9.352 -0.039 1 93.38 13 GLY B CA 1
ATOM 996 C C . GLY B 1 13 ? -7.344 -8.773 1.354 1 93.38 13 GLY B C 1
ATOM 997 O O . GLY B 1 13 ? -6.418 -9.125 2.084 1 93.38 13 GLY B O 1
ATOM 998 N N . LEU B 1 14 ? -8.211 -7.926 1.734 1 92.19 14 LEU B N 1
ATOM 999 C CA . LEU B 1 14 ? -8.055 -7.195 2.988 1 92.19 14 LEU B CA 1
ATOM 1000 C C . LEU B 1 14 ? -8.789 -7.902 4.121 1 92.19 14 LEU B C 1
ATOM 1002 O O . LEU B 1 14 ? -8.516 -7.645 5.297 1 92.19 14 LEU B O 1
ATOM 1006 N N . ILE B 1 15 ? -9.727 -8.672 3.719 1 90.94 15 ILE B N 1
ATOM 1007 C CA . ILE B 1 15 ? -10.43 -9.461 4.723 1 90.94 15 ILE B CA 1
ATOM 1008 C C . ILE B 1 15 ? -10.445 -10.93 4.301 1 90.94 15 ILE B C 1
ATOM 1010 O O . ILE B 1 15 ? -10.305 -11.242 3.117 1 90.94 15 ILE B O 1
ATOM 1014 N N . ARG B 1 16 ? -10.578 -11.797 5.242 1 89.69 16 ARG B N 1
ATOM 1015 C CA . ARG B 1 16 ? -10.453 -13.227 4.977 1 89.69 16 ARG B CA 1
ATOM 1016 C C . ARG B 1 16 ? -11.812 -13.844 4.656 1 89.69 16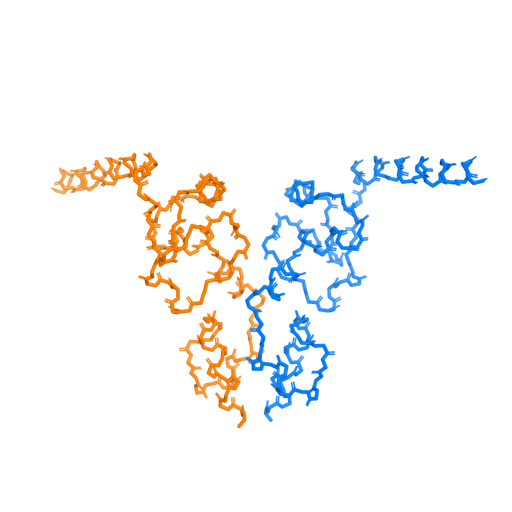 ARG B C 1
ATOM 1018 O O . ARG B 1 16 ? -11.883 -14.883 3.988 1 89.69 16 ARG B O 1
ATOM 1025 N N . ASP B 1 17 ? -12.805 -13.18 5.25 1 87.5 17 ASP B N 1
ATOM 1026 C CA . ASP B 1 17 ? -14.141 -13.727 5.039 1 87.5 17 ASP B CA 1
ATOM 1027 C C . ASP B 1 17 ? -15.156 -12.617 4.773 1 87.5 17 ASP B C 1
ATOM 1029 O O . ASP B 1 17 ? -15.109 -11.562 5.406 1 87.5 17 ASP B O 1
ATOM 1033 N N . LYS B 1 18 ? -16.062 -12.914 3.924 1 83.06 18 LYS B N 1
ATOM 1034 C CA . LYS B 1 18 ? -17.047 -11.922 3.486 1 83.06 18 LYS B CA 1
ATOM 1035 C C . LYS B 1 18 ? -18.172 -11.773 4.512 1 83.06 18 LYS B C 1
ATOM 1037 O O . LYS B 1 18 ? -19.031 -10.898 4.371 1 83.06 18 LYS B O 1
ATOM 1042 N N . GLN B 1 19 ? -18.141 -12.539 5.477 1 78.69 19 GLN B N 1
ATOM 1043 C CA . GLN B 1 19 ? -19.281 -12.562 6.383 1 78.69 19 GLN B CA 1
ATOM 1044 C C . GLN B 1 19 ? -18.984 -11.766 7.652 1 78.69 19 GLN B C 1
ATOM 1046 O O . GLN B 1 19 ? -19.906 -11.391 8.383 1 78.69 19 GLN B O 1
ATOM 1051 N N . SER B 1 20 ? -17.812 -11.398 7.816 1 76.38 20 SER B N 1
ATOM 1052 C CA . SER B 1 20 ? -17.5 -10.758 9.094 1 76.38 20 SER B CA 1
ATOM 1053 C C . SER B 1 20 ? -17.266 -9.258 8.922 1 76.38 20 SER B C 1
ATOM 1055 O O . SER B 1 20 ? -16.234 -8.836 8.414 1 76.38 20 SER B O 1
ATOM 1057 N N . LEU B 1 21 ? -18.266 -8.555 9.328 1 77.56 21 LEU B N 1
ATOM 1058 C CA . LEU B 1 21 ? -18.141 -7.102 9.352 1 77.56 21 LEU B CA 1
ATOM 1059 C C . LEU B 1 21 ? -17.062 -6.664 10.336 1 77.56 21 LEU B C 1
ATOM 1061 O O . LEU B 1 21 ? -16.391 -5.648 10.117 1 77.56 21 LEU B O 1
ATOM 1065 N N . GLU B 1 22 ? -16.969 -7.531 11.344 1 81.81 22 GLU B N 1
ATOM 1066 C CA . GLU B 1 22 ? -15.961 -7.242 12.352 1 81.81 22 GLU B CA 1
ATOM 1067 C C . GLU B 1 22 ? -14.562 -7.195 11.742 1 81.81 22 GLU B C 1
ATOM 1069 O O . GLU B 1 22 ? -13.75 -6.352 12.109 1 81.81 22 GLU B O 1
ATOM 1074 N N . ALA B 1 23 ? -1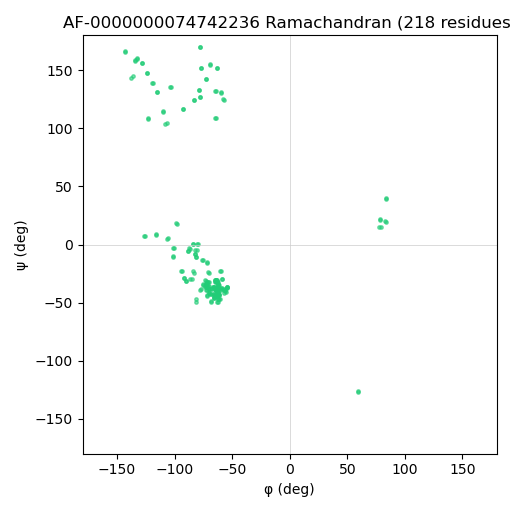4.359 -8.016 10.898 1 81.5 23 ALA B N 1
ATOM 1075 C CA . ALA B 1 23 ? -13.055 -8.078 10.242 1 81.5 23 ALA B CA 1
ATOM 1076 C C . ALA B 1 23 ? -12.773 -6.785 9.477 1 81.5 23 ALA B C 1
ATOM 1078 O O . ALA B 1 23 ? -11.625 -6.34 9.406 1 81.5 23 ALA B O 1
ATOM 1079 N N . CYS B 1 24 ? -13.766 -6.203 8.984 1 81.88 24 CYS B N 1
ATOM 1080 C CA . CYS B 1 24 ? -13.594 -4.973 8.219 1 81.88 24 CYS B CA 1
ATOM 1081 C C . CYS B 1 24 ? -13.312 -3.791 9.141 1 81.88 24 CYS B C 1
ATOM 1083 O O . CYS B 1 24 ? -12.508 -2.92 8.805 1 81.88 24 CYS B O 1
ATOM 1085 N N . VAL B 1 25 ? -13.914 -3.871 10.273 1 82.25 25 VAL B N 1
ATOM 1086 C CA . VAL B 1 25 ? -13.758 -2.771 11.219 1 82.25 25 VAL B CA 1
ATOM 1087 C C . VAL B 1 25 ? -12.359 -2.811 11.836 1 82.25 25 VAL B C 1
ATOM 1089 O O . VAL B 1 25 ? -11.766 -1.764 12.094 1 82.25 25 VAL B O 1
ATOM 1092 N N . GLU B 1 26 ? -11.867 -3.945 11.938 1 88 26 GLU B N 1
ATOM 1093 C CA . GLU B 1 26 ? -10.594 -4.113 12.617 1 88 26 GLU B CA 1
ATOM 1094 C C . GLU B 1 26 ? -9.438 -4.207 11.617 1 88 26 GLU B C 1
ATOM 1096 O O . GLU B 1 26 ? -8.336 -4.629 11.969 1 88 26 GLU B O 1
ATOM 1101 N N . LEU B 1 27 ? -9.711 -3.787 10.523 1 87.62 27 LEU B N 1
ATOM 1102 C CA . LEU B 1 27 ? -8.711 -3.867 9.461 1 87.62 27 LEU B CA 1
ATOM 1103 C C . LEU B 1 27 ? -7.5 -2.996 9.781 1 87.62 27 LEU B C 1
ATOM 1105 O O . LEU B 1 27 ? -7.605 -1.768 9.812 1 87.62 27 LEU B O 1
ATOM 1109 N N . PRO B 1 28 ? -6.391 -3.648 10.102 1 89.5 28 PRO B N 1
ATOM 1110 C CA . PRO B 1 28 ? -5.195 -2.855 10.383 1 89.5 28 PRO B CA 1
ATOM 1111 C C . PRO B 1 28 ? -4.523 -2.322 9.125 1 89.5 28 PRO B C 1
ATOM 1113 O O . PRO B 1 28 ? -4.621 -2.943 8.062 1 89.5 28 PRO B O 1
ATOM 1116 N N . THR B 1 29 ? -3.852 -1.241 9.203 1 89.56 29 THR B N 1
ATOM 1117 C CA . THR B 1 29 ? -3.158 -0.632 8.07 1 89.56 29 THR B CA 1
ATOM 1118 C C . THR B 1 29 ? -2.102 -1.58 7.512 1 89.56 29 THR B C 1
ATOM 1120 O O . THR B 1 29 ? -1.796 -1.541 6.316 1 89.56 29 THR B O 1
ATOM 1123 N N . SER B 1 30 ? -1.65 -2.498 8.289 1 91.56 30 SER B N 1
ATOM 1124 C CA . SER B 1 30 ? -0.613 -3.432 7.871 1 91.56 30 SER B CA 1
ATOM 1125 C C . SER B 1 30 ? -1.146 -4.422 6.84 1 91.56 30 SER B C 1
ATOM 1127 O O . SER B 1 30 ? -0.373 -5.016 6.086 1 91.56 30 SER B O 1
ATOM 1129 N N . SER B 1 31 ? -2.43 -4.613 6.863 1 92.25 31 SER B N 1
ATOM 1130 C CA . SER B 1 31 ? -3.029 -5.508 5.879 1 92.25 31 SER B CA 1
ATOM 1131 C C . SER B 1 31 ? -2.748 -5.031 4.457 1 92.25 31 SER B C 1
ATOM 1133 O O . SER B 1 31 ? -2.549 -5.848 3.555 1 92.25 31 SER B O 1
ATOM 1135 N N . PHE B 1 32 ? -2.602 -3.748 4.262 1 92.5 32 PHE B N 1
ATOM 1136 C CA . PHE B 1 32 ? -2.318 -3.182 2.949 1 92.5 32 PHE B CA 1
ATOM 1137 C C . PHE B 1 32 ? -0.882 -3.477 2.531 1 92.5 32 PHE B C 1
ATOM 1139 O O . PHE B 1 32 ? -0.619 -3.787 1.368 1 92.5 32 PHE B O 1
ATOM 1146 N N . CYS B 1 33 ? -0.033 -3.441 3.512 1 93.81 33 CYS B N 1
ATOM 1147 C CA . CYS B 1 33 ? 1.371 -3.732 3.242 1 93.81 33 CYS B CA 1
ATOM 1148 C C . CYS B 1 33 ? 1.55 -5.176 2.781 1 93.81 33 CYS B C 1
ATOM 1150 O O . CYS B 1 33 ? 2.336 -5.445 1.871 1 93.81 33 CYS B O 1
ATOM 1152 N N . ARG B 1 34 ? 0.728 -6.023 3.285 1 94.88 34 ARG B N 1
ATOM 1153 C CA . ARG B 1 34 ? 0.867 -7.449 3.02 1 94.88 34 ARG B CA 1
ATOM 1154 C C . ARG B 1 34 ? 0.396 -7.793 1.609 1 94.88 34 ARG B C 1
ATOM 1156 O O . ARG B 1 34 ? 0.711 -8.867 1.088 1 94.88 34 ARG B O 1
ATOM 1163 N N . ARG B 1 35 ? -0.276 -6.824 1.046 1 96.44 35 ARG B N 1
ATOM 1164 C CA . ARG B 1 35 ? -0.824 -7.098 -0.279 1 96.44 35 ARG B CA 1
ATOM 1165 C C . ARG B 1 35 ? -0.036 -6.363 -1.359 1 96.44 35 ARG B C 1
ATOM 1167 O O . ARG B 1 35 ? -0.391 -6.418 -2.539 1 96.44 35 ARG B O 1
ATOM 1174 N N . ARG B 1 36 ? 0.995 -5.727 -1.001 1 96.38 36 ARG B N 1
ATOM 1175 C CA . ARG B 1 36 ? 1.874 -5.141 -2.01 1 96.38 36 ARG B CA 1
ATOM 1176 C C . ARG B 1 36 ? 2.609 -6.227 -2.787 1 96.38 36 ARG B C 1
ATOM 1178 O O . ARG B 1 36 ? 3 -7.25 -2.221 1 96.38 36 ARG B O 1
ATOM 1185 N N . LEU B 1 37 ? 2.969 -5.91 -3.941 1 97.88 37 LEU B N 1
ATOM 1186 C CA . LEU B 1 37 ? 3.514 -6.91 -4.852 1 97.88 37 LEU B CA 1
ATOM 1187 C C . LEU B 1 37 ? 4.824 -7.477 -4.316 1 97.88 37 LEU B C 1
ATOM 1189 O O . LEU B 1 37 ? 5.008 -8.695 -4.289 1 97.88 37 LEU B O 1
ATOM 1193 N N . PRO B 1 38 ? 5.746 -6.664 -3.799 1 97.19 38 PRO B N 1
ATOM 1194 C CA . PRO B 1 38 ? 6.988 -7.254 -3.293 1 97.19 38 PRO B CA 1
ATOM 1195 C C . PRO B 1 38 ? 6.754 -8.219 -2.133 1 97.19 38 PRO B C 1
ATOM 1197 O O . PRO B 1 38 ? 7.406 -9.266 -2.053 1 97.19 38 PRO B O 1
ATOM 1200 N N . VAL B 1 39 ? 5.852 -7.91 -1.32 1 97.19 39 VAL B N 1
ATOM 1201 C CA . VAL B 1 39 ? 5.547 -8.75 -0.169 1 97.19 39 VAL B CA 1
ATOM 1202 C C . VAL B 1 39 ? 4.914 -10.062 -0.638 1 97.19 39 VAL B C 1
ATOM 1204 O O . VAL B 1 39 ? 5.285 -11.141 -0.166 1 97.19 39 VAL B O 1
ATOM 1207 N N . VAL B 1 40 ? 4.043 -9.953 -1.569 1 97.88 40 VAL B N 1
ATOM 1208 C CA . VAL B 1 40 ? 3.377 -11.133 -2.113 1 97.88 40 VAL B CA 1
ATOM 1209 C C . VAL B 1 40 ? 4.402 -12.039 -2.795 1 97.88 40 VAL B C 1
ATOM 1211 O O . VAL B 1 40 ? 4.348 -13.266 -2.662 1 97.88 40 VAL B O 1
ATOM 1214 N N . LEU B 1 41 ? 5.352 -11.445 -3.486 1 97.62 41 LEU B N 1
ATOM 1215 C CA . LEU B 1 41 ? 6.391 -12.219 -4.152 1 97.62 41 LEU B CA 1
ATOM 1216 C C . LEU B 1 41 ? 7.203 -13.016 -3.141 1 97.62 41 LEU B C 1
ATOM 1218 O O . LEU B 1 41 ? 7.508 -14.188 -3.371 1 97.62 41 LEU B O 1
ATOM 1222 N N . VAL B 1 42 ? 7.531 -12.391 -2.082 1 96.88 42 VAL B N 1
ATOM 1223 C CA . VAL B 1 42 ? 8.305 -13.07 -1.05 1 96.88 42 VAL B CA 1
ATOM 1224 C C . VAL B 1 42 ? 7.477 -14.188 -0.422 1 96.88 42 VAL B C 1
ATOM 1226 O O . VAL B 1 42 ? 7.961 -15.305 -0.234 1 96.88 42 VAL B O 1
ATOM 1229 N N . ARG B 1 43 ? 6.246 -13.828 -0.189 1 96.69 43 ARG B N 1
ATOM 1230 C CA . ARG B 1 43 ? 5.348 -14.805 0.42 1 96.69 43 ARG B CA 1
ATOM 1231 C C . ARG B 1 43 ? 5.16 -16.016 -0.486 1 96.69 43 ARG B C 1
ATOM 1233 O O . ARG B 1 43 ? 5.062 -17.156 -0.006 1 96.69 43 ARG B O 1
ATOM 1240 N N . MET B 1 44 ? 5.172 -15.812 -1.758 1 95.56 44 MET B N 1
ATOM 1241 C CA . MET B 1 44 ? 4.969 -16.875 -2.742 1 95.56 44 MET B CA 1
ATOM 1242 C C . MET B 1 44 ? 6.293 -17.531 -3.109 1 95.56 44 MET B C 1
ATOM 1244 O O . MET B 1 44 ? 6.348 -18.359 -4.016 1 95.56 44 MET B O 1
ATOM 1248 N N . LYS B 1 45 ? 7.461 -17.016 -2.611 1 93.25 45 LYS B N 1
ATOM 1249 C CA . LYS B 1 45 ? 8.797 -17.594 -2.732 1 93.25 45 LYS B CA 1
ATOM 1250 C C . LYS B 1 45 ? 9.391 -17.328 -4.117 1 93.25 45 LYS B C 1
ATOM 1252 O O . LYS B 1 45 ? 10.172 -18.141 -4.629 1 93.25 45 LYS B O 1
ATOM 1257 N N . PHE B 1 46 ? 8.828 -16.328 -4.684 1 93.69 46 PHE B N 1
ATOM 1258 C CA . PHE B 1 46 ? 9.477 -15.867 -5.898 1 93.69 46 PHE B CA 1
ATOM 1259 C C . PHE B 1 46 ? 10.852 -15.281 -5.59 1 93.69 46 PHE B C 1
ATOM 1261 O O . PHE B 1 46 ? 11.773 -15.383 -6.402 1 93.69 46 PHE B O 1
ATOM 1268 N N . CYS B 1 47 ? 10.867 -14.617 -4.438 1 93.75 47 CYS B N 1
ATOM 1269 C CA . CYS B 1 47 ? 12.07 -13.93 -3.979 1 93.75 47 CYS B CA 1
ATOM 1270 C C . CYS B 1 47 ? 12.328 -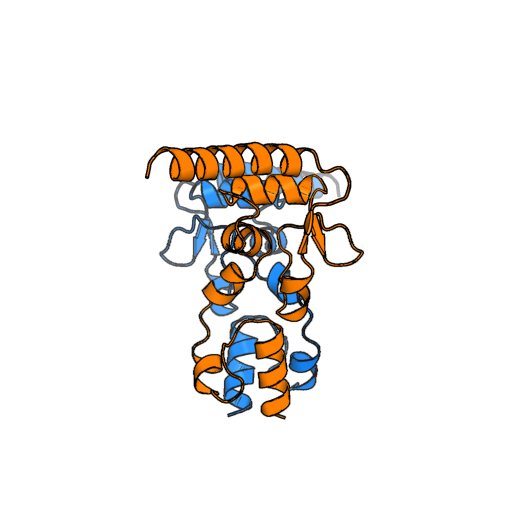14.227 -2.504 1 93.75 47 CYS B C 1
ATOM 1272 O O . CYS B 1 47 ? 11.398 -14.508 -1.749 1 93.75 47 CYS B O 1
ATOM 1274 N N . GLU B 1 48 ? 13.641 -14.031 -2.131 1 92.88 48 GLU B N 1
ATOM 1275 C CA . GLU B 1 48 ? 14 -14.312 -0.744 1 92.88 48 GLU B CA 1
ATOM 1276 C C . GLU B 1 48 ? 13.844 -13.07 0.126 1 92.88 48 GLU B C 1
ATOM 1278 O O . GLU B 1 48 ? 13.539 -13.172 1.315 1 92.88 48 GLU B O 1
ATOM 1283 N N . THR B 1 49 ? 14.078 -11.875 -0.537 1 94.5 49 THR B N 1
ATOM 1284 C CA . THR B 1 49 ? 14 -10.641 0.24 1 94.5 49 THR B CA 1
ATOM 1285 C C . THR B 1 49 ? 13.164 -9.594 -0.487 1 94.5 49 THR B C 1
ATOM 1287 O O . THR B 1 49 ? 12.992 -9.664 -1.705 1 94.5 49 THR B O 1
ATOM 1290 N N . LEU B 1 50 ? 12.711 -8.672 0.266 1 93.94 50 LEU B N 1
ATOM 1291 C CA . LEU B 1 50 ? 11.945 -7.566 -0.304 1 93.94 50 LEU B CA 1
ATOM 1292 C C . LEU B 1 50 ? 12.797 -6.762 -1.282 1 93.94 50 LEU B C 1
ATOM 1294 O O . LEU B 1 50 ? 12.305 -6.328 -2.326 1 93.94 50 LEU B O 1
ATOM 1298 N N . ASP B 1 51 ? 14.008 -6.629 -0.915 1 91.81 51 ASP B N 1
ATOM 1299 C CA . ASP B 1 51 ? 14.906 -5.852 -1.769 1 91.81 51 ASP B CA 1
ATOM 1300 C C . ASP B 1 51 ? 15.062 -6.508 -3.139 1 91.81 51 ASP B C 1
ATOM 1302 O O . ASP B 1 51 ? 15.008 -5.828 -4.168 1 91.81 51 ASP B O 1
ATOM 1306 N N . ASN B 1 52 ? 15.227 -7.766 -3.156 1 93.94 52 ASN B N 1
ATOM 1307 C CA . ASN B 1 52 ? 15.297 -8.5 -4.414 1 93.94 52 ASN B CA 1
ATOM 1308 C C . ASN B 1 52 ? 14.008 -8.367 -5.219 1 93.94 52 ASN B C 1
ATOM 1310 O O . ASN B 1 52 ? 14.047 -8.125 -6.426 1 93.94 52 ASN B O 1
ATOM 1314 N N . ALA B 1 53 ? 12.969 -8.469 -4.492 1 96.44 53 ALA B N 1
ATOM 1315 C CA . ALA B 1 53 ? 11.672 -8.383 -5.152 1 96.44 53 ALA B CA 1
ATOM 1316 C C . ALA B 1 53 ? 11.492 -7.031 -5.832 1 96.44 53 ALA B C 1
ATOM 1318 O O . ALA B 1 53 ? 11.094 -6.961 -6.996 1 96.44 53 ALA B O 1
ATOM 1319 N N . ILE B 1 54 ? 11.805 -6.02 -5.133 1 94.56 54 ILE B N 1
ATOM 1320 C CA . ILE B 1 54 ? 11.664 -4.668 -5.66 1 94.56 54 ILE B CA 1
ATOM 1321 C C . ILE B 1 54 ? 12.562 -4.492 -6.879 1 94.56 54 ILE B C 1
ATOM 1323 O O . ILE B 1 54 ? 12.133 -3.955 -7.902 1 94.56 54 ILE B O 1
ATOM 1327 N N . THR B 1 55 ? 13.719 -5.016 -6.789 1 94.38 55 THR B N 1
ATOM 1328 C CA . THR B 1 55 ? 14.672 -4.926 -7.898 1 94.38 55 THR B CA 1
ATOM 1329 C C . THR B 1 55 ? 14.125 -5.641 -9.133 1 94.38 55 THR B C 1
ATOM 1331 O O . THR B 1 55 ? 14.102 -5.074 -10.227 1 94.38 55 THR B O 1
ATOM 1334 N N . TYR B 1 56 ? 13.633 -6.828 -8.93 1 96 56 TYR B N 1
ATOM 1335 C CA . TYR B 1 56 ? 13.125 -7.625 -10.039 1 96 56 TYR B CA 1
ATOM 1336 C C . TYR B 1 56 ? 11.906 -6.969 -10.672 1 96 56 TYR B C 1
ATOM 1338 O O . TYR B 1 56 ? 11.766 -6.969 -11.898 1 96 56 TYR B O 1
ATOM 1346 N N . ILE B 1 57 ? 11.086 -6.414 -9.883 1 96.94 57 ILE B N 1
ATOM 1347 C CA . ILE B 1 57 ? 9.906 -5.73 -10.391 1 96.94 57 ILE B CA 1
ATOM 1348 C C . ILE B 1 57 ? 10.328 -4.551 -11.266 1 96.94 57 ILE B C 1
ATOM 1350 O O . ILE B 1 57 ? 9.883 -4.422 -12.406 1 96.94 57 ILE B O 1
ATOM 1354 N N . LYS B 1 58 ? 11.188 -3.783 -10.766 1 95.12 58 LYS B N 1
ATOM 1355 C CA . LYS B 1 58 ? 11.625 -2.584 -11.469 1 95.12 58 LYS B CA 1
ATOM 1356 C C . LYS B 1 58 ? 12.32 -2.939 -12.781 1 95.12 58 LYS B C 1
ATOM 1358 O O . LYS B 1 58 ? 12.219 -2.205 -13.766 1 95.12 58 LYS B O 1
ATOM 1363 N N . GLN B 1 59 ? 12.922 -4.012 -12.781 1 95.25 59 GLN B N 1
ATOM 1364 C CA . GLN B 1 59 ? 13.664 -4.449 -13.953 1 95.25 59 GLN B CA 1
ATOM 1365 C C . GLN B 1 59 ? 12.742 -5.109 -14.977 1 95.25 59 GLN B C 1
ATOM 1367 O O . GLN B 1 59 ? 13.18 -5.488 -16.062 1 95.25 59 GLN B O 1
ATOM 1372 N N . GLY B 1 60 ? 11.57 -5.324 -14.641 1 96.19 60 GLY B N 1
ATOM 1373 C CA . GLY B 1 60 ? 10.617 -5.91 -15.57 1 96.19 60 GLY B CA 1
ATOM 1374 C C . GLY B 1 60 ? 10.688 -7.422 -15.625 1 96.19 60 GLY B C 1
ATOM 1375 O O . GLY B 1 60 ? 10.586 -8.016 -16.703 1 96.19 60 GLY B O 1
ATOM 1376 N N . GLU B 1 61 ? 10.859 -8.016 -14.562 1 97.12 61 GLU B N 1
ATOM 1377 C CA . GLU B 1 61 ? 11 -9.469 -14.508 1 97.12 61 GLU B CA 1
ATOM 1378 C C . GLU B 1 61 ? 9.711 -10.141 -14.055 1 97.12 61 GLU B C 1
ATOM 1380 O O . GLU B 1 61 ? 9.602 -11.367 -14.062 1 97.12 61 GLU B O 1
ATOM 1385 N N . ILE B 1 62 ? 8.695 -9.375 -13.719 1 97.69 62 ILE B N 1
ATOM 1386 C CA . ILE B 1 62 ? 7.469 -9.922 -13.148 1 97.69 62 ILE B CA 1
ATOM 1387 C C . ILE B 1 62 ? 6.285 -9.609 -14.062 1 97.69 62 ILE B C 1
ATOM 1389 O O . ILE B 1 62 ? 6.168 -8.492 -14.578 1 97.69 62 ILE B O 1
ATOM 1393 N N . ARG B 1 63 ? 5.434 -10.578 -14.219 1 98 63 ARG B N 1
ATOM 1394 C CA . ARG B 1 63 ? 4.191 -10.43 -14.969 1 98 63 ARG B CA 1
ATOM 1395 C C . ARG B 1 63 ? 2.984 -10.805 -14.117 1 98 63 ARG B C 1
ATOM 1397 O O . ARG B 1 63 ? 3.076 -11.688 -13.258 1 98 63 ARG B O 1
ATOM 1404 N N . ILE B 1 64 ? 1.926 -10.148 -14.375 1 97.81 64 ILE B N 1
ATOM 1405 C CA . ILE B 1 64 ? 0.618 -10.555 -13.875 1 97.81 64 ILE B CA 1
ATOM 1406 C C . ILE B 1 64 ? -0.344 -10.75 -15.039 1 97.81 64 ILE B C 1
ATOM 1408 O O . ILE B 1 64 ? -0.799 -9.781 -15.648 1 97.81 64 ILE B O 1
ATOM 1412 N N . GLY B 1 65 ? -0.623 -11.953 -15.25 1 95.88 65 GLY B N 1
ATOM 1413 C CA . GLY B 1 65 ? -1.308 -12.242 -16.5 1 95.88 65 GLY B CA 1
ATOM 1414 C C . GLY B 1 65 ? -0.521 -11.812 -17.719 1 95.88 65 GLY B C 1
ATOM 1415 O O . GLY B 1 65 ? 0.645 -12.18 -17.875 1 95.88 65 GLY B O 1
ATOM 1416 N N . PRO B 1 66 ? -1.054 -11.047 -18.609 1 95.19 66 PRO B N 1
ATOM 1417 C CA . PRO B 1 66 ? -0.369 -10.641 -19.828 1 95.19 66 PRO B CA 1
ATOM 1418 C C . PRO B 1 66 ? 0.477 -9.383 -19.641 1 95.19 66 PRO B C 1
ATOM 1420 O O . PRO B 1 66 ? 1.234 -9 -20.531 1 95.19 66 PRO B O 1
ATOM 1423 N N . ASP B 1 67 ? 0.405 -8.828 -18.453 1 95.81 67 ASP B N 1
ATOM 1424 C CA . ASP B 1 67 ? 1.014 -7.512 -18.266 1 95.81 67 ASP B CA 1
ATOM 1425 C C . ASP B 1 67 ? 2.344 -7.625 -17.531 1 95.81 67 ASP B C 1
ATOM 1427 O O . ASP B 1 67 ? 2.438 -8.312 -16.5 1 95.81 67 ASP B O 1
ATOM 1431 N N . LEU B 1 68 ? 3.299 -6.887 -18.062 1 96.94 68 LEU B N 1
ATOM 1432 C CA . LEU B 1 68 ? 4.535 -6.668 -17.312 1 96.94 68 LEU B CA 1
ATOM 1433 C C . LEU B 1 68 ? 4.348 -5.598 -16.25 1 96.94 68 LEU B C 1
ATOM 1435 O O . LEU B 1 68 ? 3.73 -4.562 -16.5 1 96.94 68 LEU B O 1
ATOM 1439 N N . VAL B 1 69 ? 4.816 -5.914 -15.078 1 96.81 69 VAL B N 1
ATOM 1440 C CA . VAL B 1 69 ? 4.617 -4.977 -13.977 1 96.81 69 VAL B CA 1
ATOM 1441 C C . VAL B 1 69 ? 5.969 -4.449 -13.5 1 96.81 69 VAL B C 1
ATOM 1443 O O . VAL B 1 69 ? 6.875 -5.23 -13.188 1 96.81 69 VAL B O 1
ATOM 1446 N N . THR B 1 70 ? 6.09 -3.109 -13.359 1 96.44 70 THR B N 1
ATOM 1447 C CA . THR B 1 70 ? 7.359 -2.518 -12.961 1 96.44 70 THR B CA 1
ATOM 1448 C C . THR B 1 70 ? 7.176 -1.617 -11.742 1 96.44 70 THR B C 1
ATOM 1450 O O . THR B 1 70 ? 8.125 -0.968 -11.289 1 96.44 70 THR B O 1
ATOM 1453 N N . ASN B 1 71 ? 5.984 -1.641 -11.164 1 94.25 71 ASN B N 1
ATOM 1454 C CA . ASN B 1 71 ? 5.695 -0.794 -10.016 1 94.25 71 ASN B CA 1
ATOM 1455 C C . ASN B 1 71 ? 5.543 -1.618 -8.734 1 94.25 71 ASN B C 1
ATOM 1457 O O . ASN B 1 71 ? 4.547 -2.318 -8.562 1 94.25 71 ASN B O 1
ATOM 1461 N N . PRO B 1 72 ? 6.449 -1.414 -7.855 1 95 72 PRO B N 1
ATOM 1462 C CA . PRO B 1 72 ? 6.406 -2.215 -6.629 1 95 72 PRO B CA 1
ATOM 1463 C C . PRO B 1 72 ? 5.254 -1.819 -5.707 1 95 72 PRO B C 1
ATOM 1465 O O . PRO B 1 72 ? 4.918 -2.561 -4.777 1 95 72 PRO B O 1
ATOM 1468 N N . ALA B 1 73 ? 4.672 -0.701 -5.93 1 94.38 73 ALA B N 1
ATOM 1469 C CA . ALA B 1 73 ? 3.602 -0.226 -5.059 1 94.38 73 ALA B CA 1
ATOM 1470 C C . ALA B 1 73 ? 2.273 -0.893 -5.406 1 94.38 73 ALA B C 1
ATOM 1472 O O . ALA B 1 73 ? 1.268 -0.679 -4.727 1 94.38 73 ALA B O 1
ATOM 1473 N N . LEU B 1 74 ? 2.289 -1.735 -6.348 1 95.88 74 LEU B N 1
ATOM 1474 C CA . LEU B 1 74 ? 1.051 -2.328 -6.844 1 95.88 74 LEU B CA 1
ATOM 1475 C C . LEU B 1 74 ? 0.388 -3.18 -5.766 1 95.88 74 LEU B C 1
ATOM 1477 O O . LEU B 1 74 ? 1.055 -3.979 -5.102 1 95.88 74 LEU B O 1
ATOM 1481 N N . HIS B 1 75 ? -0.891 -2.939 -5.613 1 96.06 75 HIS B N 1
ATOM 1482 C CA . HIS B 1 75 ? -1.719 -3.76 -4.734 1 96.06 75 HIS B CA 1
ATOM 1483 C C . HIS B 1 75 ? -2.188 -5.027 -5.445 1 96.06 75 HIS B C 1
ATOM 1485 O O . HIS B 1 75 ? -2.867 -4.953 -6.469 1 96.06 75 HIS B O 1
ATOM 1491 N N . VAL B 1 76 ? -1.921 -6.145 -4.906 1 97.31 76 VAL B N 1
ATOM 1492 C CA . VAL B 1 76 ? -2.275 -7.414 -5.527 1 97.31 76 VAL B CA 1
ATOM 1493 C C . VAL B 1 76 ? -3.637 -7.879 -5.016 1 97.31 76 VAL B C 1
ATOM 1495 O O . VAL B 1 76 ? -3.787 -8.188 -3.83 1 97.31 76 VAL B O 1
ATOM 1498 N N . THR B 1 77 ? -4.551 -7.957 -5.906 1 96.69 77 THR B N 1
ATOM 1499 C CA . THR B 1 77 ? -5.859 -8.492 -5.547 1 96.69 77 THR B CA 1
ATOM 1500 C C . THR B 1 77 ? -5.82 -10.016 -5.477 1 96.69 77 THR B C 1
ATOM 1502 O O . THR B 1 77 ? -4.84 -10.641 -5.895 1 96.69 77 THR B O 1
ATOM 1505 N N . ARG B 1 78 ? -6.895 -10.578 -4.953 1 96.06 78 ARG B N 1
ATOM 1506 C CA . ARG B 1 78 ? -6.965 -12.031 -4.871 1 96.06 78 ARG B CA 1
ATOM 1507 C C . ARG B 1 78 ? -6.918 -12.664 -6.258 1 96.06 78 ARG B C 1
ATOM 1509 O O . ARG B 1 78 ? -6.27 -13.688 -6.457 1 96.06 78 ARG B O 1
ATOM 1516 N N . GLU B 1 79 ? -7.504 -12 -7.203 1 95.88 79 GLU B N 1
ATOM 1517 C CA . GLU B 1 79 ? -7.547 -12.516 -8.57 1 95.88 79 GLU B CA 1
ATOM 1518 C C . GLU B 1 79 ? -6.176 -12.438 -9.234 1 95.88 79 GLU B C 1
ATOM 1520 O O . GLU B 1 79 ? -5.816 -13.312 -10.023 1 95.88 79 GLU B O 1
ATOM 1525 N N . MET B 1 80 ? -5.488 -11.508 -8.906 1 97 80 MET B N 1
ATOM 1526 C CA . MET B 1 80 ? -4.172 -11.297 -9.5 1 97 80 MET B CA 1
ATOM 1527 C C . MET B 1 80 ? -3.166 -12.32 -8.977 1 97 80 MET B C 1
ATOM 1529 O O . MET B 1 80 ? -2.217 -12.672 -9.68 1 97 80 MET B O 1
ATOM 1533 N N . GLU B 1 81 ? -3.297 -12.703 -7.777 1 96.44 81 GLU B N 1
ATOM 1534 C CA . GLU B 1 81 ? -2.297 -13.492 -7.062 1 96.44 81 GLU B CA 1
ATOM 1535 C C . GLU B 1 81 ? -1.939 -14.758 -7.832 1 96.44 81 GLU B C 1
ATOM 1537 O O . GLU B 1 81 ? -0.763 -15.102 -7.965 1 96.44 81 GLU B O 1
ATOM 1542 N N . ASP B 1 82 ? -2.947 -15.367 -8.469 1 95.56 82 ASP B N 1
ATOM 1543 C CA . ASP B 1 82 ? -2.723 -16.641 -9.148 1 95.56 82 ASP B CA 1
ATOM 1544 C C . ASP B 1 82 ? -2.154 -16.422 -10.547 1 95.56 82 ASP B C 1
ATOM 1546 O O . ASP B 1 82 ? -1.825 -17.391 -11.242 1 95.56 82 ASP B O 1
ATOM 1550 N N . HIS B 1 83 ? -1.955 -15.227 -10.906 1 97.81 83 HIS B N 1
ATOM 1551 C CA . HIS B 1 83 ? -1.518 -14.938 -12.273 1 97.81 83 HIS B CA 1
ATOM 1552 C C . HIS B 1 83 ? -0.127 -14.312 -12.281 1 97.81 83 HIS B C 1
ATOM 1554 O O . HIS B 1 83 ? 0.351 -13.867 -13.328 1 97.81 83 HIS B O 1
ATOM 1560 N N . ILE B 1 84 ? 0.502 -14.297 -11.156 1 97.62 84 ILE B N 1
ATOM 1561 C CA . ILE B 1 84 ? 1.855 -13.758 -11.062 1 97.62 84 ILE B CA 1
ATOM 1562 C C . ILE B 1 84 ? 2.854 -14.789 -11.594 1 97.62 84 ILE B C 1
ATOM 1564 O O . ILE B 1 84 ? 2.84 -15.945 -11.172 1 97.62 84 ILE B O 1
ATOM 1568 N N . THR B 1 85 ? 3.641 -14.312 -12.516 1 96.69 85 THR B N 1
ATOM 1569 C CA . THR B 1 85 ? 4.664 -15.18 -13.094 1 96.69 85 THR B CA 1
ATOM 1570 C C . THR B 1 85 ? 5.938 -14.391 -13.383 1 96.69 85 THR B C 1
ATOM 1572 O O . THR B 1 85 ? 5.934 -13.156 -13.336 1 96.69 85 THR B O 1
ATOM 1575 N N . TRP B 1 86 ? 6.98 -15.125 -13.625 1 96.19 86 TRP B N 1
ATOM 1576 C CA . TRP B 1 86 ? 8.195 -14.516 -14.156 1 96.19 86 TRP B CA 1
ATOM 1577 C C . TRP B 1 86 ? 8.016 -14.117 -15.617 1 96.19 86 TRP B C 1
ATOM 1579 O O . TRP B 1 86 ? 7.383 -14.836 -16.391 1 96.19 86 TRP B O 1
ATOM 1589 N N . ALA B 1 87 ? 8.578 -13.031 -15.914 1 95.69 87 ALA B N 1
ATOM 1590 C CA . ALA B 1 87 ? 8.586 -12.633 -17.312 1 95.69 87 ALA B CA 1
ATOM 1591 C C . ALA B 1 87 ? 9.359 -13.633 -18.172 1 95.69 87 ALA B C 1
ATOM 1593 O O . ALA B 1 87 ? 10.258 -14.312 -17.672 1 95.69 87 ALA B O 1
ATOM 1594 N N . GLU B 1 88 ? 8.938 -13.695 -19.422 1 90.56 88 GLU B N 1
ATOM 1595 C CA . GLU B 1 88 ? 9.648 -14.586 -20.328 1 90.56 88 GLU B CA 1
ATOM 1596 C C . GLU B 1 88 ? 11.125 -14.203 -20.438 1 90.56 88 GLU B C 1
ATOM 1598 O O . GLU B 1 88 ? 11.453 -13.023 -20.578 1 90.56 88 GLU B O 1
ATOM 1603 N N . GLY B 1 89 ? 11.992 -15.195 -20.281 1 87.06 89 GLY B N 1
ATOM 1604 C CA . GLY B 1 89 ? 13.422 -14.969 -20.422 1 87.06 89 GLY B CA 1
ATOM 1605 C C . GLY B 1 89 ? 14.031 -14.328 -19.188 1 87.06 89 GLY B C 1
ATOM 1606 O O . GLY B 1 89 ? 15.141 -13.773 -19.25 1 87.06 89 GLY B O 1
ATOM 1607 N N . SER B 1 90 ? 13.336 -14.375 -18.219 1 83.62 90 SER B N 1
ATOM 1608 C CA . SER B 1 90 ? 13.828 -13.75 -16.984 1 83.62 90 SER B CA 1
ATOM 1609 C C . SER B 1 90 ? 15.164 -14.352 -16.562 1 83.62 90 SER B C 1
ATOM 1611 O O . SER B 1 90 ? 15.273 -15.562 -16.375 1 83.62 90 SER B O 1
ATOM 1613 N N . LYS B 1 91 ? 16.109 -13.578 -16.391 1 81 91 LYS B N 1
ATOM 1614 C CA . LYS B 1 91 ? 17.438 -14.008 -15.961 1 81 91 LYS B CA 1
ATOM 1615 C C . LYS B 1 91 ? 17.422 -14.422 -14.492 1 81 91 LYS B C 1
ATOM 1617 O O . LYS B 1 91 ? 18.062 -15.406 -14.117 1 81 91 LYS B O 1
ATOM 1622 N N . MET B 1 92 ? 16.688 -13.766 -13.766 1 79.19 92 MET B N 1
ATOM 1623 C CA . MET B 1 92 ? 16.672 -13.992 -12.328 1 79.19 92 MET B CA 1
ATOM 1624 C C . MET B 1 92 ? 15.969 -15.305 -11.984 1 79.19 92 MET B C 1
ATOM 1626 O O . MET B 1 92 ? 16.406 -16.031 -11.094 1 79.19 92 MET B O 1
ATOM 1630 N N . ARG B 1 93 ? 14.953 -15.508 -12.719 1 78.5 93 ARG B N 1
ATOM 1631 C CA . ARG B 1 93 ? 14.266 -16.781 -12.484 1 78.5 93 ARG B CA 1
ATOM 1632 C C . ARG B 1 93 ? 15.219 -17.953 -12.641 1 78.5 93 ARG B C 1
ATOM 1634 O O . ARG B 1 93 ? 15.172 -18.906 -11.852 1 78.5 93 ARG B O 1
ATOM 1641 N N . ARG B 1 94 ? 16.062 -17.922 -13.539 1 76.88 94 ARG B N 1
ATOM 1642 C CA . ARG B 1 94 ? 17.016 -19 -13.82 1 76.88 94 ARG B CA 1
ATOM 1643 C C . ARG B 1 94 ? 17.984 -19.188 -12.656 1 76.88 94 ARG B C 1
ATOM 1645 O O . ARG B 1 94 ? 18.312 -20.328 -12.297 1 76.88 94 ARG B O 1
ATOM 1652 N N . HIS B 1 95 ? 18.234 -18.078 -12.008 1 74.88 95 HIS B N 1
ATOM 1653 C CA . HIS B 1 95 ? 19.172 -18.125 -10.891 1 74.88 95 HIS B CA 1
ATOM 1654 C C . HIS B 1 95 ? 18.531 -18.703 -9.648 1 74.88 95 HIS B C 1
ATOM 1656 O O . HIS B 1 95 ? 19.156 -19.484 -8.922 1 74.88 95 HIS B O 1
ATOM 1662 N N . ILE B 1 96 ? 17.391 -18.391 -9.422 1 71.94 96 ILE B N 1
ATOM 1663 C CA . ILE B 1 96 ? 16.703 -18.859 -8.227 1 71.94 96 ILE B CA 1
ATOM 1664 C C . ILE B 1 96 ? 16.391 -20.344 -8.344 1 71.94 96 ILE B C 1
ATOM 1666 O O . ILE B 1 96 ? 16.531 -21.094 -7.379 1 71.94 96 ILE B O 1
ATOM 1670 N N . LYS B 1 97 ? 15.938 -20.75 -9.453 1 65.88 97 LYS B N 1
ATOM 1671 C CA . LYS B 1 97 ? 15.695 -22.172 -9.688 1 65.88 97 LYS B CA 1
ATOM 1672 C C . LYS B 1 97 ? 16.953 -23 -9.414 1 65.88 97 LYS B C 1
ATOM 1674 O O . LYS B 1 97 ? 16.875 -24.094 -8.844 1 65.88 97 LYS B O 1
ATOM 1679 N N . GLU B 1 98 ? 17.953 -22.422 -9.742 1 62.94 98 GLU B N 1
ATOM 1680 C CA . GLU B 1 98 ? 19.219 -23.125 -9.523 1 62.94 98 GLU B CA 1
ATOM 1681 C C . GLU B 1 98 ? 19.547 -23.219 -8.039 1 62.94 98 GLU B C 1
ATOM 1683 O O . GLU B 1 98 ? 20.031 -24.25 -7.57 1 62.94 98 GLU B O 1
ATOM 1688 N N . PHE B 1 99 ? 19.156 -22.266 -7.367 1 60.03 99 PHE B N 1
ATOM 1689 C CA . PHE B 1 99 ? 19.438 -22.281 -5.941 1 60.03 99 PHE B CA 1
ATOM 1690 C C . PHE B 1 99 ? 18.438 -23.125 -5.184 1 60.03 99 PHE B C 1
ATOM 1692 O O . PHE B 1 99 ? 18.781 -23.812 -4.219 1 60.03 99 PHE B O 1
ATOM 1699 N N . SER B 1 100 ? 17.172 -22.922 -5.422 1 62.31 100 SER B N 1
ATOM 1700 C CA . SER B 1 100 ? 16.125 -23.75 -4.809 1 62.31 100 SER B CA 1
ATOM 1701 C C . SER B 1 100 ? 16.344 -25.234 -5.105 1 62.31 100 SER B C 1
ATOM 1703 O O . SER B 1 100 ? 16.172 -26.078 -4.23 1 62.31 100 SER B O 1
ATOM 1705 N N . ASN B 1 101 ? 16.734 -25.469 -6.336 1 59.06 101 ASN B N 1
ATOM 1706 C CA . ASN B 1 101 ? 17.078 -26.844 -6.68 1 59.06 101 ASN B CA 1
ATOM 1707 C C . ASN B 1 101 ? 18.281 -27.328 -5.887 1 59.06 101 ASN B C 1
ATOM 1709 O O . ASN B 1 101 ? 18.328 -28.484 -5.469 1 59.06 101 ASN B O 1
ATOM 1713 N N . GLN B 1 102 ? 19.172 -26.391 -5.727 1 54.91 102 GLN B N 1
ATOM 1714 C CA . GLN B 1 102 ? 20.359 -26.781 -4.961 1 54.91 102 GLN B CA 1
ATOM 1715 C C . GLN B 1 102 ? 20.016 -26.984 -3.488 1 54.91 102 GLN B C 1
ATOM 1717 O O . GLN B 1 102 ? 20.516 -27.906 -2.846 1 54.91 102 GLN B O 1
ATOM 1722 N N . ALA B 1 103 ? 19.141 -26.188 -3.02 1 54.97 103 ALA B N 1
ATOM 1723 C CA . ALA B 1 103 ? 18.656 -26.359 -1.648 1 54.97 103 ALA B CA 1
ATOM 1724 C C . ALA B 1 103 ? 17.844 -27.625 -1.503 1 54.97 103 ALA B C 1
ATOM 1726 O O . ALA B 1 103 ? 17.984 -28.359 -0.518 1 54.97 103 ALA B O 1
ATOM 1727 N N . ASP B 1 104 ? 16.891 -27.766 -2.439 1 54.78 104 ASP B N 1
ATOM 1728 C CA . ASP B 1 104 ? 16.141 -29.016 -2.463 1 54.78 104 ASP B CA 1
ATOM 1729 C C . ASP B 1 104 ? 17.078 -30.219 -2.611 1 54.78 104 ASP B C 1
ATOM 1731 O O . ASP B 1 104 ? 16.812 -31.281 -2.041 1 54.78 104 ASP B O 1
ATOM 1735 N N . ASP B 1 105 ? 18.031 -29.984 -3.418 1 52.59 105 ASP B N 1
ATOM 1736 C CA . ASP B 1 105 ? 19.016 -31.062 -3.592 1 52.59 105 ASP B CA 1
ATOM 1737 C C . ASP B 1 105 ? 19.734 -31.359 -2.281 1 52.59 105 ASP B C 1
ATOM 1739 O O . ASP B 1 105 ? 20.016 -32.531 -1.972 1 52.59 105 ASP B O 1
ATOM 1743 N N . PHE B 1 106 ? 20.016 -30.281 -1.699 1 50.53 106 PHE B N 1
ATOM 1744 C CA . PHE B 1 106 ? 20.672 -30.5 -0.418 1 50.53 106 PHE B CA 1
ATOM 1745 C C . PHE B 1 106 ? 19.719 -31.172 0.571 1 50.53 106 PHE B C 1
ATOM 1747 O O . PHE B 1 106 ? 20.141 -32.031 1.356 1 50.53 106 PHE B O 1
ATOM 1754 N N . GLU B 1 107 ? 18.516 -30.656 0.604 1 51.53 107 GLU B N 1
ATOM 1755 C CA . GLU B 1 107 ? 17.531 -31.328 1.438 1 51.53 107 GLU B CA 1
ATOM 1756 C C . GLU B 1 107 ? 17.344 -32.781 1.004 1 51.53 107 GLU B C 1
ATOM 1758 O O . GLU B 1 107 ? 17.141 -33.656 1.841 1 51.53 107 GLU B O 1
ATOM 1763 N N . LEU B 1 108 ? 17.406 -32.875 -0.236 1 52.22 108 LEU B N 1
ATOM 1764 C CA . LEU B 1 108 ? 17.312 -34.25 -0.715 1 52.22 108 LEU B CA 1
ATOM 1765 C C . LEU B 1 108 ? 18.562 -35.062 -0.325 1 52.22 108 LEU B C 1
ATOM 1767 O O . LEU B 1 108 ? 18.453 -36.25 0.015 1 52.22 108 LEU B O 1
ATOM 1771 N N . LEU B 1 109 ? 19.625 -34.312 -0.422 1 50.12 109 LEU B N 1
ATOM 1772 C CA . LEU B 1 109 ? 20.828 -35.094 -0.108 1 50.12 109 LEU B CA 1
ATOM 1773 C C . LEU B 1 109 ? 21.047 -35.156 1.398 1 50.12 109 LEU B C 1
ATOM 1775 O O . LEU B 1 109 ? 21.812 -36 1.884 1 50.12 109 LEU B O 1
ATOM 1779 N N . GLY B 1 110 ? 20.531 -34.188 2.094 1 46.16 110 GLY B N 1
ATOM 1780 C CA . GLY B 1 110 ? 20.84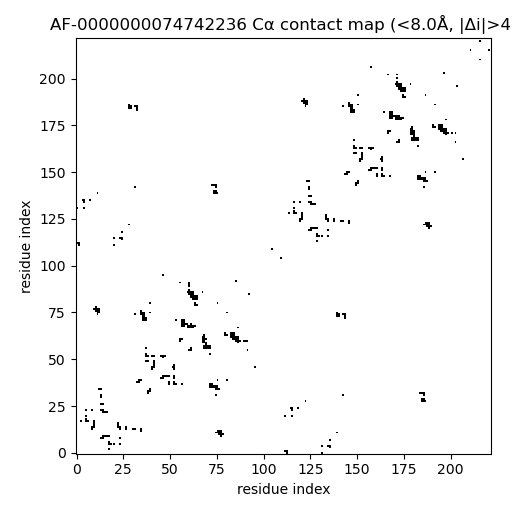4 -34.156 3.512 1 46.16 110 GLY B CA 1
ATOM 1781 C C . GLY B 1 110 ? 19.922 -35.031 4.348 1 46.16 110 GLY B C 1
ATOM 1782 O O . GLY B 1 110 ? 20.125 -35.156 5.559 1 46.16 110 GLY B O 1
ATOM 1783 N N . ASN B 1 111 ? 18.703 -35.219 3.938 1 34.41 111 ASN B N 1
ATOM 1784 C CA . ASN B 1 111 ? 18.031 -36.25 4.723 1 34.41 111 ASN B CA 1
ATOM 1785 C C . ASN B 1 111 ? 18.438 -37.625 4.281 1 34.41 111 ASN B C 1
ATOM 1787 O O . ASN B 1 111 ? 18.609 -37.906 3.088 1 34.41 111 ASN B O 1
#

Sequence (222 aa):
MTEVLLDKLYSLGLIRDKQSLEACVELPTSSFCRRRLPVVLVRMKFCETLDNAITYIKQGEIRIGPDLVTNPALHVTREMEDHITWAEGSKMRRHIKEFSNQADDFELLGNMTEVLLDKLYSLGLIRDKQSLEACVELPTSSFCRRRLPVVLVRMKFCETLDNAITYIKQGEIRIGPDLVTNPALHVTREMEDHITWAEGSKMRRHIKEFSNQADDFELLGN

Organism: NCBI:txid2562239

Solvent-accessible surface area (backbone atoms only — not comparable to full-atom values): 11913 Å² total; per-residue (Å²): 108,59,62,57,48,30,48,49,38,34,44,50,53,60,35,92,55,71,82,43,65,64,50,62,71,63,53,53,60,63,49,59,42,57,29,17,40,28,47,41,34,34,74,72,61,77,28,92,40,56,68,56,29,40,51,39,20,58,70,51,33,29,21,49,66,93,39,77,40,50,58,54,64,40,56,42,30,55,77,46,61,83,35,56,42,70,28,90,84,36,66,61,59,59,53,48,53,52,46,51,49,48,48,49,44,42,52,58,66,66,99,109,57,60,58,49,31,49,50,38,35,44,50,52,60,37,91,53,72,79,44,65,63,50,62,71,63,54,54,58,62,49,60,41,58,28,18,39,28,48,41,34,35,74,73,62,76,28,92,40,58,68,55,27,41,50,38,21,58,70,51,33,30,22,47,65,95,41,77,39,52,61,53,64,40,56,42,29,55,77,46,60,83,36,57,42,71,26,88,85,35,67,62,60,58,53,47,52,52,46,54,48,48,50,48,43,41,53,58,66,68,100

InterPro domains:
  IPR002942 RNA-binding S4 domain [PF01479] (35-81)
  IPR022801 Small ribosomal subunit protein uS4 [PTHR11831] (3-99)
  IPR036986 RNA-binding S4 domain superfamily [G3DSA:3.10.290.10] (35-109)